Protein AF-A0A3C1IJM9-F1 (afdb_monomer)

Solvent-accessible surface area (backbone atoms only — not comparable to full-atom values): 16627 Å² total; per-residue (Å²): 135,86,73,89,70,79,80,62,66,15,37,76,74,33,57,56,44,22,81,78,70,66,47,76,46,74,46,73,79,50,70,45,65,40,88,86,80,68,43,83,38,76,42,76,38,43,25,81,71,39,63,51,61,49,79,46,80,50,74,49,46,75,39,65,74,49,90,51,4,52,54,39,39,53,55,54,48,50,55,38,20,41,54,52,18,29,42,33,35,55,55,56,57,38,44,25,58,69,39,80,41,96,89,60,65,60,37,79,19,53,66,54,55,51,46,51,52,21,53,55,31,67,71,43,57,12,78,94,52,98,46,68,37,42,39,37,42,31,39,36,74,39,35,59,48,36,72,58,62,55,46,42,51,55,55,32,52,54,48,36,54,49,50,23,53,47,28,49,52,47,31,51,39,55,37,44,33,37,47,32,32,68,70,46,86,71,56,77,74,43,27,72,32,54,88,71,23,62,55,24,36,50,32,52,51,53,25,49,74,69,69,46,56,66,69,58,55,49,49,50,50,57,39,44,75,73,69,47,76,68,67,91,51,89,60,50,54,87,50,87,86,26,70,40,50,69,73,46,61,60,81,32,47,48,81,47,74,46,79,49,73,68,53,54,52,23,32,77,68,64,27,76,36,60,15,39,35,60,86,77,67,45,74,71,48,77,44,49,29,37,60,56,51,50,49,47,53,50,47,74,71,107

pLDDT: mean 92.81, std 6.6, range [53.72, 98.69]

Foldseek 3Di:
DPCPDDDDDLQVQAACCCVPPVDKAAFLFDWDQDPPPRDTDGDRIDRVDHDRDAEEEAEEAQDDDDCRHLVNVLSVLLSQQLSNHEYEYEPLLHFAFQPADPVGDTDPGPVVSQQVSQVSQQVRHHPPDPHGHEYAYEYEPQAPCLLCLLCVVVVLLVQLVCQQVLQVLLQVLLLQLLVLLVPDPDDNVLSLPCVRRVSNVVSVVVCVVSVRDVVSVVVSSVCSVVVDSGDDGDHWDDPCPIVSVVVTGDSRYHYYYDYDPVLVVQLVVQHKHFRAGSPPRDGPDIDGSVVSVVSNVVSVVD

Structure (mmCIF, N/CA/C/O backbone):
data_AF-A0A3C1IJM9-F1
#
_entry.id   AF-A0A3C1IJM9-F1
#
loop_
_atom_site.group_PDB
_atom_site.id
_atom_site.type_symbol
_atom_site.label_atom_id
_atom_site.label_alt_id
_atom_site.label_comp_id
_atom_site.label_asym_id
_atom_site.label_entity_id
_atom_site.label_seq_id
_atom_site.pdbx_PDB_ins_code
_atom_site.Cartn_x
_atom_site.Cartn_y
_atom_site.Cartn_z
_atom_site.occupancy
_atom_site.B_iso_or_equiv
_atom_site.auth_seq_id
_atom_site.auth_comp_id
_atom_site.auth_asym_id
_atom_site.auth_atom_id
_atom_site.pdbx_PDB_model_num
ATOM 1 N N . ALA A 1 1 ? 15.633 -26.249 29.967 1.00 69.19 1 ALA A N 1
ATOM 2 C CA . ALA A 1 1 ? 14.276 -25.662 29.953 1.00 69.19 1 ALA A CA 1
ATOM 3 C C . ALA A 1 1 ? 13.429 -26.423 28.936 1.00 69.19 1 ALA A C 1
ATOM 5 O O . ALA A 1 1 ? 13.891 -26.597 27.822 1.00 69.19 1 ALA A O 1
ATOM 6 N N . THR A 1 2 ? 12.250 -26.933 29.302 1.00 87.06 2 THR A N 1
ATOM 7 C CA . THR A 1 2 ? 11.439 -27.845 28.460 1.00 87.06 2 THR A CA 1
ATOM 8 C C . THR A 1 2 ? 10.438 -27.138 27.531 1.00 87.06 2 THR A C 1
ATOM 10 O O . THR A 1 2 ? 9.652 -27.822 26.889 1.00 87.06 2 THR A O 1
ATOM 13 N N . GLN A 1 3 ? 10.429 -25.794 27.489 1.00 84.94 3 GLN A N 1
ATOM 14 C CA . GLN A 1 3 ? 9.555 -24.951 26.642 1.00 84.94 3 GLN A CA 1
ATOM 15 C C . GLN A 1 3 ? 8.075 -25.392 26.583 1.00 84.94 3 GLN A C 1
ATOM 17 O O . GLN A 1 3 ? 7.427 -25.311 25.548 1.00 84.94 3 GLN A O 1
ATOM 22 N N . ARG A 1 4 ? 7.508 -25.835 27.714 1.00 93.25 4 ARG A N 1
ATOM 23 C CA . ARG A 1 4 ? 6.113 -26.320 27.792 1.00 93.25 4 ARG A CA 1
ATOM 24 C C . ARG A 1 4 ? 5.057 -25.238 27.530 1.00 93.25 4 ARG A C 1
ATOM 26 O O . ARG A 1 4 ? 3.922 -25.566 27.209 1.00 93.25 4 ARG A O 1
ATOM 33 N N . ALA A 1 5 ? 5.428 -23.972 27.688 1.00 93.12 5 ALA A N 1
ATOM 34 C CA . ALA A 1 5 ? 4.648 -22.807 27.297 1.00 93.12 5 ALA A CA 1
ATOM 35 C C . ALA A 1 5 ? 5.613 -21.668 26.947 1.00 93.12 5 ALA A C 1
ATOM 37 O O . ALA A 1 5 ? 6.685 -21.555 27.548 1.00 93.12 5 ALA A O 1
ATOM 38 N N . ALA A 1 6 ? 5.222 -20.824 25.996 1.00 90.88 6 ALA A N 1
ATOM 39 C CA . ALA A 1 6 ? 5.955 -19.622 25.628 1.00 90.88 6 ALA A CA 1
ATOM 40 C C . ALA A 1 6 ? 4.966 -18.458 25.461 1.00 90.88 6 ALA A C 1
ATOM 42 O O . ALA A 1 6 ? 3.974 -18.611 24.744 1.00 90.88 6 ALA A O 1
ATOM 43 N N . PRO A 1 7 ? 5.195 -17.303 26.110 1.00 92.19 7 PRO A N 1
ATOM 44 C CA . PRO A 1 7 ? 4.388 -16.121 25.867 1.00 92.19 7 PRO A CA 1
ATOM 45 C C . PRO A 1 7 ? 4.671 -15.532 24.477 1.00 92.19 7 PRO A C 1
ATOM 47 O O . PRO A 1 7 ? 5.651 -15.884 23.816 1.00 92.19 7 PRO A O 1
ATOM 50 N N . ASN A 1 8 ? 3.813 -14.606 24.043 1.00 92.06 8 ASN A N 1
ATOM 51 C CA . ASN A 1 8 ? 4.025 -13.864 22.801 1.00 92.06 8 ASN A CA 1
ATOM 52 C C . ASN A 1 8 ? 5.311 -13.015 22.851 1.00 92.06 8 ASN A C 1
ATOM 54 O O . ASN A 1 8 ? 5.831 -12.689 23.916 1.00 92.06 8 ASN A O 1
ATOM 58 N N . SER A 1 9 ? 5.835 -12.659 21.679 1.00 89.31 9 SER A N 1
ATOM 59 C CA . SER A 1 9 ? 7.170 -12.068 21.541 1.00 89.31 9 SER A CA 1
ATOM 60 C C . SER A 1 9 ? 7.408 -10.775 22.345 1.00 89.31 9 SER A C 1
ATOM 62 O O . SER A 1 9 ? 8.470 -10.681 22.951 1.00 89.31 9 SER A O 1
ATOM 64 N N . PRO A 1 10 ? 6.467 -9.810 22.448 1.00 89.12 10 PRO A N 1
ATOM 65 C CA . PRO A 1 10 ? 6.669 -8.613 23.274 1.00 89.12 10 PRO A CA 1
ATOM 66 C C . PRO A 1 10 ? 6.987 -8.893 24.746 1.00 89.12 10 PRO A C 1
ATOM 68 O O . PRO A 1 10 ? 7.767 -8.154 25.342 1.00 89.12 10 PRO A O 1
ATOM 71 N N . GLN A 1 11 ? 6.460 -9.980 25.322 1.00 91.31 11 GLN A N 1
ATOM 72 C CA . GLN A 1 11 ? 6.841 -10.402 26.676 1.00 91.31 11 GLN A CA 1
ATOM 73 C C . GLN A 1 11 ? 8.331 -10.743 26.761 1.00 91.31 11 GLN A C 1
ATOM 75 O O . GLN A 1 11 ? 8.998 -10.345 27.708 1.00 91.31 11 GLN A O 1
ATOM 80 N N . TRP A 1 12 ? 8.864 -11.446 25.760 1.00 88.69 12 TRP A N 1
ATOM 81 C CA . TRP A 1 12 ? 10.283 -11.802 25.704 1.00 88.69 12 TRP A CA 1
ATOM 82 C C . TRP A 1 12 ? 11.193 -10.594 25.486 1.00 88.69 12 TRP A C 1
ATOM 84 O O . TRP A 1 12 ? 12.330 -10.601 25.945 1.00 88.69 12 TRP A O 1
ATOM 94 N N . PHE A 1 13 ? 10.712 -9.581 24.765 1.00 86.44 13 PHE A N 1
ATOM 95 C CA . PHE A 1 13 ? 11.520 -8.423 24.391 1.00 86.44 13 PHE A CA 1
ATOM 96 C C . PHE A 1 13 ? 11.590 -7.369 25.489 1.00 86.44 13 PHE A C 1
ATOM 98 O O . PHE A 1 13 ? 12.645 -6.779 25.689 1.00 86.44 13 PHE A O 1
ATOM 105 N N . ASN A 1 14 ? 10.473 -7.120 26.178 1.00 87.81 14 ASN A N 1
ATOM 106 C CA . ASN A 1 14 ? 10.316 -5.901 26.970 1.00 87.81 14 ASN A CA 1
ATOM 107 C C . ASN A 1 14 ? 10.209 -6.171 28.479 1.00 87.81 14 ASN A C 1
ATOM 109 O O . ASN A 1 14 ? 10.568 -5.308 29.283 1.00 87.81 14 ASN A O 1
ATOM 113 N N . THR A 1 15 ? 9.706 -7.340 28.889 1.00 90.69 15 THR A N 1
ATOM 114 C CA . THR A 1 15 ? 9.422 -7.620 30.302 1.00 90.69 15 THR A CA 1
ATOM 115 C C . THR A 1 15 ? 10.704 -7.890 31.087 1.00 90.69 15 THR A C 1
ATOM 117 O O . THR A 1 15 ? 11.524 -8.721 30.709 1.00 90.69 15 THR A O 1
ATOM 120 N N . GLY A 1 16 ? 10.864 -7.211 32.226 1.00 90.19 16 GLY A N 1
ATOM 121 C CA . GLY A 1 16 ? 11.957 -7.462 33.170 1.00 90.19 16 GLY A CA 1
ATOM 122 C C . GLY 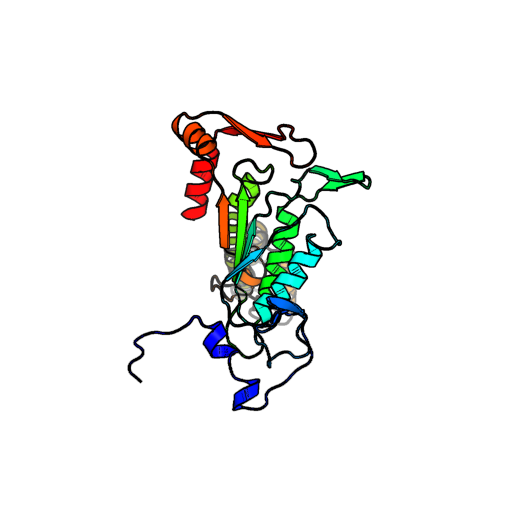A 1 16 ? 13.285 -6.777 32.837 1.00 90.19 16 GLY A C 1
ATOM 123 O O . GLY A 1 16 ? 14.200 -6.866 33.649 1.00 90.19 16 GLY A O 1
ATOM 124 N N . LEU A 1 17 ? 13.391 -6.046 31.717 1.00 89.44 17 LEU A N 1
ATOM 125 C CA . LEU A 1 17 ? 14.621 -5.336 31.336 1.00 89.44 17 LEU A CA 1
ATOM 126 C C . LEU A 1 17 ? 15.082 -4.325 32.397 1.00 89.44 17 LEU A C 1
ATOM 128 O O . LEU A 1 17 ? 16.253 -4.314 32.773 1.00 89.44 17 LEU A O 1
ATOM 132 N N . HIS A 1 18 ? 14.157 -3.513 32.914 1.00 91.50 18 HIS A N 1
ATOM 133 C CA . HIS A 1 18 ? 14.451 -2.547 33.974 1.00 91.50 18 HIS A CA 1
ATOM 134 C C . HIS A 1 18 ? 14.871 -3.239 35.277 1.00 91.50 18 HIS A C 1
ATOM 136 O O . HIS A 1 18 ? 15.885 -2.892 35.870 1.00 91.50 18 HIS A O 1
ATOM 142 N N . TRP A 1 19 ? 14.129 -4.266 35.700 1.00 92.00 19 TRP A N 1
ATOM 143 C CA . TRP A 1 19 ? 14.395 -4.971 36.957 1.00 92.00 19 TRP A CA 1
ATOM 144 C C . TRP A 1 19 ? 15.703 -5.777 36.936 1.00 92.00 19 TRP A C 1
ATOM 146 O O . TRP A 1 19 ? 16.455 -5.740 37.905 1.00 92.00 19 TRP A O 1
ATOM 156 N N . ALA A 1 20 ? 15.984 -6.497 35.846 1.00 92.88 20 ALA A N 1
ATOM 157 C CA . ALA A 1 20 ? 17.141 -7.387 35.754 1.00 92.88 20 ALA A CA 1
ATOM 158 C C . ALA A 1 20 ? 18.435 -6.660 35.358 1.00 92.88 20 ALA A C 1
ATOM 160 O O . ALA A 1 20 ? 19.512 -7.053 35.801 1.00 92.88 20 ALA A O 1
ATOM 161 N N . TYR A 1 21 ? 18.337 -5.628 34.513 1.00 91.88 21 TYR A N 1
ATOM 162 C CA . TYR A 1 21 ? 19.501 -4.987 33.890 1.00 91.88 21 TYR A CA 1
ATOM 163 C C . TYR A 1 21 ? 19.597 -3.480 34.152 1.00 91.88 21 TYR A C 1
ATOM 165 O O . TYR A 1 21 ? 20.539 -2.851 33.678 1.00 91.88 21 TYR A O 1
ATOM 173 N N . GLY A 1 22 ? 18.640 -2.879 34.868 1.00 91.19 22 GLY A N 1
ATOM 174 C CA . GLY A 1 22 ? 18.616 -1.432 35.109 1.00 91.19 22 GLY A CA 1
ATOM 175 C C . GLY A 1 22 ? 18.389 -0.599 33.844 1.00 91.19 22 GLY A C 1
ATOM 176 O O . GLY A 1 22 ? 18.713 0.585 33.828 1.00 91.19 22 GLY A O 1
ATOM 177 N N . ILE A 1 23 ? 17.877 -1.206 32.765 1.00 89.00 23 ILE A N 1
ATOM 178 C CA . ILE A 1 23 ? 17.590 -0.495 31.514 1.00 89.00 23 ILE A CA 1
ATOM 179 C C . ILE A 1 23 ? 16.417 0.454 31.750 1.00 89.00 23 ILE A C 1
ATOM 181 O O . ILE A 1 23 ? 15.323 0.013 32.099 1.00 89.00 23 ILE A O 1
ATOM 185 N N . ASP A 1 24 ? 16.637 1.741 31.497 1.00 87.75 24 ASP A N 1
ATOM 186 C CA . ASP A 1 24 ? 15.633 2.789 31.660 1.00 87.75 24 ASP A CA 1
ATOM 187 C C . ASP A 1 24 ? 15.561 3.711 30.428 1.00 87.75 24 ASP A C 1
ATOM 189 O O . ASP A 1 24 ? 16.383 3.649 29.510 1.00 87.75 24 ASP A O 1
ATOM 193 N N . GLY A 1 25 ? 14.526 4.542 30.367 1.00 86.62 25 GLY A N 1
ATOM 194 C CA . GLY A 1 25 ? 14.329 5.526 29.317 1.00 86.62 25 GLY A CA 1
ATOM 195 C C . GLY A 1 25 ? 13.132 6.437 29.587 1.00 86.62 25 GLY A C 1
ATOM 196 O O . GLY A 1 25 ? 12.230 6.081 30.349 1.00 86.62 25 GLY A O 1
ATOM 197 N N . PRO A 1 26 ? 13.075 7.609 28.932 1.00 88.50 26 PRO A N 1
ATOM 198 C CA . PRO A 1 26 ? 12.005 8.577 29.150 1.00 88.50 26 PRO A CA 1
ATOM 199 C C . PRO A 1 26 ? 10.645 8.013 28.726 1.00 88.50 26 PRO A C 1
ATOM 201 O O . PRO A 1 26 ? 10.560 7.306 27.717 1.00 88.50 26 PRO A O 1
ATOM 204 N N . SER A 1 27 ? 9.573 8.387 29.438 1.00 86.75 27 SER A N 1
ATOM 205 C CA . SER A 1 27 ? 8.195 8.026 29.074 1.00 86.75 27 SER A CA 1
ATOM 206 C C . SER A 1 27 ? 7.902 8.282 27.594 1.00 86.75 27 SER A C 1
ATOM 208 O O . SER A 1 27 ? 8.134 9.369 27.068 1.00 86.75 27 SER A O 1
ATOM 210 N N . GLN A 1 28 ? 7.346 7.271 26.928 1.00 83.25 28 GLN A N 1
ATOM 211 C CA . GLN A 1 28 ? 6.963 7.321 25.512 1.00 83.25 28 GLN A CA 1
ATOM 212 C C . GLN A 1 28 ? 5.440 7.378 25.320 1.00 83.25 28 GLN A C 1
ATOM 214 O O . GLN A 1 28 ? 4.936 7.149 24.222 1.00 83.25 28 GLN A O 1
ATOM 219 N N . GLY A 1 29 ? 4.698 7.694 26.388 1.00 82.88 29 GLY A N 1
ATOM 220 C CA . GLY A 1 29 ? 3.241 7.830 26.340 1.00 82.88 29 GLY A CA 1
ATOM 221 C C . GLY A 1 29 ? 2.464 6.524 26.510 1.00 82.88 29 GLY A C 1
ATOM 222 O O . GLY A 1 29 ? 1.332 6.445 26.040 1.00 82.88 29 GLY A O 1
ATOM 223 N N . HIS A 1 30 ? 3.049 5.523 27.175 1.00 84.44 30 HIS A N 1
ATOM 224 C CA . HIS A 1 30 ? 2.339 4.302 27.568 1.00 84.44 30 HIS A CA 1
ATOM 225 C C . HIS A 1 30 ? 1.550 4.492 28.851 1.00 84.44 30 HIS A C 1
ATOM 227 O O . HIS A 1 30 ? 1.862 5.355 29.675 1.00 84.44 30 HIS A O 1
ATOM 233 N N . PHE A 1 31 ? 0.566 3.623 29.027 1.00 87.12 31 PHE A N 1
ATOM 234 C CA . PHE A 1 31 ? -0.248 3.547 30.224 1.00 87.12 31 PHE A CA 1
ATOM 235 C C . PHE A 1 31 ? -0.183 2.139 30.800 1.00 87.12 31 PHE A C 1
ATOM 237 O O . PHE A 1 31 ? -0.050 1.160 30.065 1.00 87.12 31 PHE A O 1
ATOM 244 N N . TYR A 1 32 ? -0.309 2.053 32.115 1.00 89.25 32 TYR A N 1
ATOM 245 C CA . TYR A 1 32 ? -0.470 0.807 32.846 1.00 89.25 32 TYR A CA 1
ATOM 246 C C . TYR A 1 32 ? -1.621 0.961 33.837 1.00 89.25 32 TYR A C 1
ATOM 248 O O . TYR A 1 32 ? -2.024 2.075 34.176 1.00 89.25 32 TYR A O 1
ATOM 256 N N . VAL A 1 33 ? -2.178 -0.157 34.287 1.00 90.44 33 VAL A N 1
ATOM 257 C CA . VAL A 1 33 ? -3.158 -0.146 35.372 1.00 90.44 33 VAL A CA 1
ATOM 258 C C . VAL A 1 33 ? -2.396 -0.316 36.677 1.00 90.44 33 VAL A C 1
ATOM 260 O O . VAL A 1 33 ? -1.716 -1.323 36.868 1.00 90.44 33 VAL A O 1
ATOM 263 N N . ASP A 1 34 ? -2.483 0.675 37.561 1.00 89.75 34 ASP A N 1
ATOM 264 C CA . ASP A 1 34 ? -1.873 0.580 38.884 1.00 89.75 34 ASP A CA 1
ATOM 265 C C . ASP A 1 34 ? -2.558 -0.536 39.683 1.00 89.75 34 ASP A C 1
ATOM 267 O O . ASP A 1 34 ? -3.771 -0.519 39.884 1.00 89.75 34 ASP A O 1
ATOM 271 N N . TYR A 1 35 ? -1.787 -1.524 40.137 1.00 90.38 35 TYR A N 1
ATOM 272 C CA . TYR A 1 35 ? -2.343 -2.746 40.726 1.00 90.38 35 TYR A CA 1
ATOM 273 C C . TYR A 1 35 ? -3.011 -2.523 42.091 1.00 90.38 35 TYR A C 1
ATOM 275 O O . TYR A 1 35 ? -3.779 -3.376 42.533 1.00 90.38 35 TYR A O 1
ATOM 283 N N . LYS A 1 36 ? -2.722 -1.405 42.772 1.00 93.88 36 LYS A N 1
ATOM 284 C CA . LYS A 1 36 ? -3.328 -1.073 44.070 1.00 93.88 36 LYS A CA 1
ATOM 285 C C . LYS A 1 36 ? -4.638 -0.314 43.902 1.00 93.88 36 LYS A C 1
ATOM 287 O O . LYS A 1 36 ? -5.625 -0.636 44.551 1.00 93.88 36 LYS A O 1
ATOM 292 N N . SER A 1 37 ? -4.636 0.714 43.060 1.00 95.50 37 SER A N 1
ATOM 293 C CA . SER A 1 37 ? -5.773 1.614 42.856 1.00 95.50 37 SER A CA 1
ATOM 294 C C . SER A 1 37 ? -6.702 1.184 41.722 1.00 95.50 37 SER A C 1
ATOM 296 O O . SER A 1 37 ? -7.822 1.684 41.642 1.00 95.50 37 SER A O 1
ATOM 298 N N . GLY A 1 38 ? -6.246 0.306 40.824 1.00 94.38 38 GLY A N 1
ATOM 299 C CA . GLY A 1 38 ? -6.967 -0.096 39.616 1.00 94.38 38 GLY A CA 1
ATOM 300 C C . GLY A 1 38 ? -7.087 1.013 38.565 1.00 94.38 38 GLY A C 1
ATOM 301 O O . GLY A 1 38 ? -7.831 0.857 37.598 1.00 94.38 38 GLY A O 1
ATOM 302 N N . LYS A 1 39 ? -6.397 2.148 38.738 1.00 95.06 39 LYS A N 1
ATOM 303 C CA . LYS A 1 39 ? -6.506 3.301 37.836 1.00 95.06 39 LYS A CA 1
ATOM 304 C C . LYS A 1 39 ? -5.530 3.196 36.671 1.00 95.06 39 LYS A C 1
ATOM 306 O O . LYS A 1 39 ? -4.365 2.834 36.849 1.00 95.06 39 LYS A O 1
ATOM 311 N N . LEU A 1 40 ? -6.005 3.581 35.487 1.00 92.56 40 LEU A N 1
ATOM 312 C CA . LEU A 1 40 ? -5.157 3.778 34.318 1.00 92.56 40 LEU A CA 1
ATOM 313 C C . LEU A 1 40 ? -4.223 4.965 34.579 1.00 92.56 40 LEU A C 1
ATOM 315 O O . LEU A 1 40 ? -4.672 6.100 34.727 1.00 92.56 40 LEU A O 1
ATOM 319 N N . THR A 1 41 ? -2.927 4.691 34.634 1.00 92.19 41 THR A N 1
ATOM 320 C CA . THR A 1 41 ? -1.887 5.654 34.987 1.00 92.19 41 THR A CA 1
ATOM 321 C C . THR A 1 41 ? -0.885 5.750 33.848 1.00 92.19 41 THR A C 1
ATOM 323 O O . THR A 1 41 ? -0.486 4.746 33.257 1.00 92.19 41 THR A O 1
ATOM 326 N N . LYS A 1 42 ? -0.478 6.976 33.513 1.00 90.00 42 LYS A N 1
ATOM 327 C CA . LYS A 1 42 ? 0.562 7.210 32.510 1.00 90.00 42 LYS A CA 1
ATOM 328 C C . LYS A 1 42 ? 1.917 6.805 33.086 1.00 90.00 42 LYS A C 1
ATOM 330 O O . LYS A 1 42 ? 2.273 7.237 34.178 1.00 90.00 42 LYS A O 1
ATOM 335 N N . SER A 1 43 ? 2.676 6.007 32.343 1.00 89.44 43 SER A N 1
ATOM 336 C CA . SER A 1 43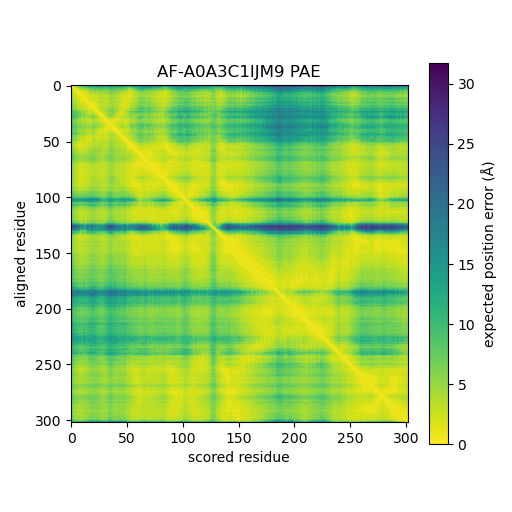 ? 4.015 5.596 32.762 1.00 89.44 43 SER A CA 1
ATOM 337 C C . SER A 1 43 ? 4.972 6.785 32.798 1.00 89.44 43 SER A C 1
ATOM 339 O O . SER A 1 43 ? 4.976 7.610 31.880 1.00 89.44 43 SER A O 1
ATOM 341 N N . THR A 1 44 ? 5.801 6.864 33.836 1.00 90.25 44 THR A N 1
ATOM 342 C CA . THR A 1 44 ? 6.883 7.852 33.991 1.00 90.25 44 THR A CA 1
ATOM 343 C C . THR A 1 44 ? 8.161 7.424 33.267 1.00 90.25 44 THR A C 1
ATOM 345 O O . THR A 1 44 ? 8.901 8.286 32.793 1.00 90.25 44 THR A O 1
ATOM 348 N N . GLY A 1 45 ? 8.371 6.114 33.100 1.00 8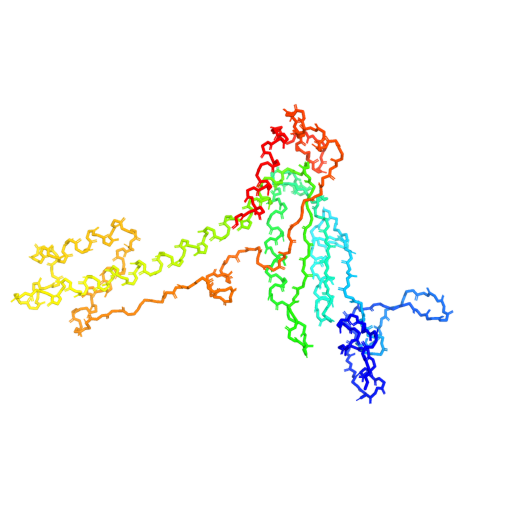9.25 45 GLY A N 1
ATOM 349 C CA . GLY A 1 45 ? 9.505 5.518 32.389 1.00 89.25 45 GLY A CA 1
ATOM 350 C C . GLY A 1 45 ? 9.087 4.610 31.228 1.00 89.25 45 GLY A C 1
ATOM 351 O O . GLY A 1 45 ? 7.908 4.295 31.039 1.00 89.25 45 GLY A O 1
ATOM 352 N N . ALA A 1 46 ? 10.057 4.194 30.419 1.00 86.50 46 ALA A N 1
ATOM 353 C CA . ALA A 1 46 ? 9.833 3.338 29.252 1.00 86.50 46 ALA A CA 1
ATOM 354 C C . ALA A 1 46 ? 9.805 1.832 29.573 1.00 86.50 46 ALA A C 1
ATOM 356 O O . ALA A 1 46 ? 9.167 1.081 28.835 1.00 86.50 46 ALA A O 1
ATOM 357 N N . TYR A 1 47 ? 10.493 1.398 30.636 1.00 87.75 47 TYR A N 1
ATOM 358 C CA . TYR A 1 47 ? 10.770 -0.025 30.890 1.00 87.75 47 TYR A CA 1
ATOM 359 C C . TYR A 1 47 ? 10.360 -0.524 32.279 1.00 87.75 47 TYR A C 1
ATOM 361 O O . TYR A 1 47 ? 10.278 -1.734 32.472 1.00 87.75 47 TYR A O 1
ATOM 369 N N . GLU A 1 48 ? 10.081 0.371 33.232 1.00 89.56 48 GLU A N 1
ATOM 370 C CA . GLU A 1 48 ? 9.586 -0.009 34.564 1.00 89.56 48 GLU A CA 1
ATOM 371 C C . GLU A 1 48 ? 8.204 -0.679 34.476 1.00 89.56 48 GLU A C 1
ATOM 373 O O . GLU A 1 48 ? 7.975 -1.743 35.052 1.00 89.56 48 GLU A O 1
ATOM 378 N N . HIS A 1 49 ? 7.319 -0.106 33.656 1.00 89.44 49 HIS A N 1
ATOM 379 C CA . HIS A 1 49 ? 6.041 -0.690 33.252 1.00 89.44 49 HIS A CA 1
ATOM 380 C C . HIS A 1 49 ? 6.046 -0.916 31.732 1.00 89.44 49 HIS A C 1
ATOM 382 O O . HIS A 1 49 ? 5.543 -0.077 30.977 1.00 89.44 49 HIS A O 1
ATOM 388 N N . PRO A 1 50 ? 6.677 -2.008 31.261 1.00 87.81 50 PRO A N 1
ATOM 389 C CA . PRO A 1 50 ? 6.919 -2.227 29.842 1.00 87.81 50 PRO A CA 1
ATOM 390 C C . PRO A 1 50 ? 5.627 -2.575 29.104 1.00 87.81 50 PRO A C 1
ATOM 392 O O . PRO A 1 50 ? 4.679 -3.084 29.696 1.00 87.81 50 PRO A O 1
ATOM 395 N N . GLN A 1 51 ? 5.619 -2.358 27.788 1.00 88.19 51 GLN A N 1
ATOM 396 C CA . GLN A 1 51 ? 4.552 -2.793 26.890 1.00 88.19 51 GLN A CA 1
ATOM 397 C C . GLN A 1 51 ? 4.763 -4.283 26.543 1.00 88.19 51 GLN A C 1
ATOM 399 O O . GLN A 1 51 ? 5.733 -4.592 25.852 1.00 88.19 51 GLN A O 1
ATOM 404 N N . PRO A 1 52 ? 3.907 -5.223 26.989 1.00 89.25 52 PRO A N 1
ATOM 405 C CA . PRO A 1 52 ? 4.223 -6.643 26.881 1.00 89.25 52 PRO A CA 1
ATOM 406 C C . PRO A 1 52 ? 3.115 -7.435 26.149 1.00 89.25 52 PRO A C 1
ATOM 408 O O . PRO A 1 52 ? 3.011 -8.654 26.272 1.00 89.25 52 PRO A O 1
ATOM 411 N N . HIS A 1 53 ? 2.238 -6.756 25.406 1.00 90.69 53 HIS A N 1
ATOM 412 C CA . HIS A 1 53 ? 1.103 -7.358 24.697 1.00 90.69 53 HIS A CA 1
ATOM 413 C C . HIS A 1 53 ? 1.323 -7.298 23.188 1.00 90.69 53 HIS A C 1
ATOM 415 O O . HIS A 1 53 ? 1.879 -6.334 22.689 1.00 90.69 53 HIS A O 1
ATOM 421 N N . ALA A 1 54 ? 0.879 -8.304 22.438 1.00 91.25 54 ALA A N 1
ATOM 422 C CA . ALA A 1 54 ? 1.130 -8.351 20.996 1.00 91.25 54 ALA A CA 1
ATOM 423 C C . ALA A 1 54 ? 0.031 -7.734 20.128 1.00 91.25 54 ALA A C 1
ATOM 425 O O . ALA A 1 54 ? 0.336 -7.342 19.007 1.00 91.25 54 ALA A O 1
ATOM 426 N N . CYS A 1 55 ? -1.214 -7.671 20.598 1.00 94.38 55 CYS A N 1
ATOM 427 C CA . CYS A 1 55 ? -2.365 -7.383 19.744 1.00 94.38 55 CYS A CA 1
ATOM 428 C C . CYS A 1 55 ? -3.201 -6.243 20.319 1.00 94.38 55 CYS A C 1
ATOM 430 O O . CYS A 1 55 ? -3.623 -6.318 21.473 1.00 94.38 55 CYS A O 1
ATOM 432 N N . PHE A 1 56 ? -3.475 -5.234 19.495 1.00 94.94 56 PHE A N 1
ATOM 433 C CA . PHE A 1 56 ? -4.323 -4.097 19.840 1.00 94.94 56 PHE A CA 1
ATOM 434 C C . PHE A 1 56 ? -5.368 -3.860 18.758 1.00 94.94 56 PHE A C 1
ATOM 436 O O . PHE A 1 56 ? -5.089 -3.995 17.569 1.00 94.94 56 PHE A O 1
ATOM 443 N N . ILE A 1 57 ? -6.565 -3.478 19.192 1.00 96.00 57 ILE A N 1
ATOM 444 C CA . ILE A 1 57 ? -7.629 -2.989 18.320 1.00 96.00 57 ILE A CA 1
ATOM 445 C C . ILE A 1 57 ? -7.793 -1.507 18.623 1.00 96.00 57 ILE A C 1
ATOM 447 O O . ILE A 1 57 ? -7.894 -1.125 19.791 1.00 96.00 57 ILE A O 1
ATOM 451 N N . GLN A 1 58 ? -7.793 -0.678 17.587 1.00 95.69 58 GLN A N 1
ATOM 452 C CA . GLN A 1 58 ? -7.943 0.762 17.724 1.00 95.69 58 GLN A CA 1
ATOM 453 C C . GLN A 1 58 ? -9.154 1.259 16.944 1.00 95.69 58 GLN A C 1
ATOM 455 O O . GLN A 1 58 ? -9.584 0.667 15.955 1.00 95.69 58 GLN A O 1
ATOM 460 N N . SER A 1 59 ? -9.725 2.354 17.433 1.00 95.12 59 SER A N 1
ATOM 461 C CA . SER A 1 59 ? -10.766 3.111 16.753 1.00 95.12 59 SER A CA 1
ATOM 462 C C . SER A 1 59 ? -10.176 4.348 16.086 1.00 95.12 59 SER A C 1
ATOM 464 O O . SER A 1 59 ? -9.154 4.896 16.528 1.00 95.12 59 SER A O 1
ATOM 466 N N . VAL A 1 60 ? -10.859 4.791 15.035 1.00 97.19 60 VAL A N 1
ATOM 467 C CA . VAL A 1 60 ? -10.591 6.042 14.335 1.00 97.19 60 VAL A CA 1
ATOM 468 C C . VAL A 1 60 ? -11.907 6.758 14.065 1.00 97.19 60 VAL A C 1
ATOM 470 O O . VAL A 1 60 ? -12.881 6.151 13.610 1.00 97.19 60 VAL A O 1
ATOM 473 N N . SER A 1 61 ? -11.932 8.043 14.384 1.00 96.62 61 SER A N 1
ATOM 474 C CA . SER A 1 61 ? -13.019 8.954 14.044 1.00 96.62 61 SER A CA 1
ATOM 475 C C . SER A 1 61 ? -12.718 9.645 12.717 1.00 96.62 61 SER A C 1
ATOM 477 O O . SER A 1 61 ? -11.554 9.836 12.363 1.00 96.62 61 SER A O 1
ATOM 479 N N . ASP A 1 62 ? -13.764 10.058 12.006 1.00 96.19 62 ASP A N 1
ATOM 480 C CA . ASP A 1 62 ? -13.670 10.842 10.769 1.00 96.19 62 ASP A CA 1
ATOM 481 C C . ASP A 1 62 ? -13.308 12.311 11.053 1.00 96.19 62 ASP A C 1
ATOM 483 O O . ASP A 1 62 ? -14.075 13.245 10.821 1.00 96.19 62 ASP A O 1
ATOM 487 N N . ASP A 1 63 ? -12.120 12.484 11.626 1.00 94.94 63 ASP A N 1
ATOM 488 C CA . ASP A 1 63 ? -11.493 13.742 12.007 1.00 94.94 63 ASP A CA 1
ATOM 489 C C . ASP A 1 63 ? -10.000 13.671 11.671 1.00 94.94 63 ASP A C 1
ATOM 491 O O . ASP A 1 63 ? -9.357 12.638 11.863 1.00 94.94 63 ASP A O 1
ATOM 495 N N . LEU A 1 64 ? -9.429 14.760 11.158 1.00 93.25 64 LEU A N 1
ATOM 496 C CA . LEU A 1 64 ? -8.043 14.752 10.709 1.00 93.25 64 LEU A CA 1
ATOM 497 C C . LEU A 1 64 ? -7.034 14.780 11.868 1.00 93.25 64 LEU A C 1
ATOM 499 O O . LEU A 1 64 ? -6.095 13.986 11.856 1.00 93.25 64 LEU A O 1
ATOM 503 N N . VAL A 1 65 ? -7.184 15.694 12.834 1.00 94.00 65 VAL A N 1
ATOM 504 C CA . VAL A 1 65 ? -6.092 16.097 13.752 1.00 94.00 65 VAL A CA 1
ATOM 505 C C . VAL A 1 65 ? -6.435 16.040 15.238 1.00 94.00 65 VAL A C 1
ATOM 507 O O . VAL A 1 65 ? -5.521 16.102 16.059 1.00 94.00 65 VAL A O 1
ATOM 510 N N . ASN A 1 66 ? -7.711 15.939 15.603 1.00 94.38 66 ASN A N 1
ATOM 511 C CA . ASN A 1 66 ? -8.129 15.879 16.998 1.00 94.38 66 ASN A CA 1
ATOM 512 C C . ASN A 1 66 ? -7.854 14.495 17.609 1.00 94.38 66 ASN A C 1
ATOM 514 O O . ASN A 1 66 ? -7.545 13.523 16.914 1.00 94.38 66 ASN A O 1
ATOM 518 N N . GLU A 1 67 ? -7.970 14.404 18.935 1.00 93.62 67 GLU A N 1
ATOM 519 C CA . GLU A 1 67 ? -7.826 13.142 19.664 1.00 93.62 67 GLU A CA 1
ATOM 520 C C . GLU A 1 67 ? -8.816 12.089 19.139 1.00 93.62 67 GLU A C 1
ATOM 522 O O . GLU A 1 67 ? -10.004 12.361 18.959 1.00 93.62 67 GLU A O 1
ATOM 527 N N . GLY A 1 68 ? 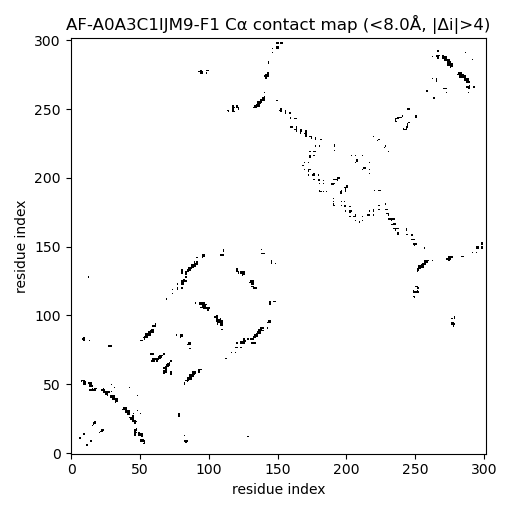-8.320 10.881 18.854 1.00 93.81 68 GLY A N 1
ATOM 528 C CA . GLY A 1 68 ? -9.109 9.824 18.217 1.00 93.81 68 GLY A CA 1
ATOM 529 C C . GLY A 1 68 ? -9.267 9.957 16.695 1.00 93.81 68 GLY A C 1
ATOM 530 O O . GLY A 1 68 ? -9.812 9.044 16.074 1.00 93.81 68 GLY A O 1
ATOM 531 N N . GLY A 1 69 ? -8.771 11.037 16.085 1.00 96.62 69 GLY A N 1
ATOM 532 C CA . GLY A 1 69 ? -8.734 11.236 14.637 1.00 96.62 69 GLY A CA 1
ATOM 533 C C . GLY A 1 69 ? -7.643 10.427 13.922 1.00 96.62 69 GLY A C 1
ATOM 534 O O . GLY A 1 69 ? -6.944 9.593 14.507 1.00 96.62 69 GLY A O 1
ATOM 535 N N . ILE A 1 70 ? -7.487 10.693 12.626 1.00 96.50 70 ILE A N 1
ATOM 536 C CA . ILE A 1 70 ? -6.613 9.955 11.705 1.00 96.50 70 ILE A CA 1
ATOM 537 C C . ILE A 1 70 ? -5.133 10.134 12.064 1.00 96.50 70 ILE A C 1
ATOM 539 O O . ILE A 1 70 ? -4.405 9.149 12.191 1.00 96.50 70 ILE A O 1
ATOM 543 N N . MET A 1 71 ? -4.678 11.375 12.258 1.00 95.75 71 MET A N 1
ATOM 544 C CA . MET A 1 71 ? -3.274 11.650 12.591 1.00 95.75 71 MET A CA 1
ATOM 545 C C . MET A 1 71 ? -2.914 11.120 13.984 1.00 95.75 71 MET A C 1
ATOM 547 O O . MET A 1 71 ? -1.833 10.561 14.182 1.00 95.75 71 MET A O 1
ATOM 551 N N . ASP A 1 72 ? -3.837 11.237 14.943 1.00 95.50 72 ASP A N 1
ATOM 552 C CA . ASP A 1 72 ? -3.658 10.685 16.285 1.00 95.50 72 ASP A CA 1
ATOM 553 C C . ASP A 1 72 ? -3.572 9.150 16.264 1.00 95.50 72 ASP A C 1
ATOM 555 O O . ASP A 1 72 ? -2.732 8.574 16.958 1.00 95.50 72 ASP A O 1
ATOM 559 N N . LEU A 1 73 ? -4.359 8.467 15.418 1.00 96.12 73 LEU A N 1
ATOM 560 C CA . LEU A 1 73 ? -4.216 7.021 15.220 1.00 96.12 73 LEU A CA 1
ATOM 561 C C . LEU A 1 73 ? -2.778 6.653 14.844 1.00 96.12 73 LEU A C 1
ATOM 563 O O . LEU A 1 73 ? -2.219 5.749 15.456 1.00 96.12 73 LEU A O 1
ATOM 567 N N . TRP A 1 74 ? -2.148 7.350 13.899 1.00 94.75 74 TRP A N 1
ATOM 568 C CA . TRP A 1 74 ? -0.779 7.020 13.486 1.00 94.75 74 TRP A CA 1
ATOM 569 C C . TRP A 1 74 ? 0.236 7.225 14.611 1.00 94.75 74 TRP A C 1
ATOM 571 O O . TRP A 1 74 ? 1.157 6.424 14.763 1.00 94.75 74 TRP A O 1
ATOM 581 N N . VAL A 1 75 ? 0.046 8.247 15.452 1.00 92.69 75 VAL A N 1
ATOM 582 C CA . VAL A 1 75 ? 0.865 8.445 16.658 1.00 92.69 75 VAL A CA 1
ATOM 583 C C . VAL A 1 75 ? 0.676 7.284 17.637 1.00 92.69 75 VAL A C 1
ATOM 585 O O . VAL A 1 75 ? 1.657 6.759 18.173 1.00 92.69 75 VAL A O 1
ATOM 588 N N . ARG A 1 76 ? -0.570 6.856 17.870 1.00 92.69 76 ARG A N 1
ATOM 589 C CA . ARG A 1 76 ? -0.879 5.719 18.748 1.00 92.69 76 ARG A CA 1
ATOM 590 C C . ARG A 1 76 ? -0.300 4.408 18.203 1.00 92.69 76 ARG A C 1
ATOM 592 O O . ARG A 1 76 ? 0.333 3.673 18.959 1.00 92.69 76 ARG A O 1
ATOM 599 N N . GLU A 1 77 ? -0.439 4.146 16.907 1.00 93.56 77 GLU A N 1
ATOM 600 C CA . GLU A 1 77 ? 0.134 2.973 16.240 1.00 93.56 77 GLU A CA 1
ATOM 601 C C . GLU A 1 77 ? 1.664 2.978 16.311 1.00 93.56 77 GLU A C 1
ATOM 603 O O . GLU A 1 77 ? 2.263 1.961 16.651 1.00 93.56 77 GLU A O 1
ATOM 608 N N . ALA A 1 78 ? 2.312 4.127 16.095 1.00 91.31 78 ALA A N 1
ATOM 609 C CA . ALA A 1 78 ? 3.765 4.241 16.182 1.00 91.31 78 ALA A CA 1
ATOM 610 C C . ALA A 1 78 ? 4.305 3.887 17.573 1.00 91.31 78 ALA A C 1
ATOM 612 O O . ALA A 1 78 ? 5.321 3.195 17.694 1.00 91.31 78 ALA A O 1
ATOM 613 N N . ARG A 1 79 ? 3.599 4.306 18.633 1.00 89.19 79 ARG A N 1
ATOM 614 C CA . ARG A 1 79 ? 3.934 3.920 20.012 1.00 89.19 79 ARG A CA 1
ATOM 615 C C . ARG A 1 79 ? 3.840 2.410 20.209 1.00 89.19 79 ARG A C 1
ATOM 617 O O . ARG A 1 79 ? 4.699 1.852 20.881 1.00 89.19 79 ARG A O 1
ATOM 624 N N . LEU A 1 80 ? 2.848 1.746 19.619 1.00 90.56 80 LEU A N 1
ATOM 625 C CA . LEU A 1 80 ? 2.676 0.294 19.712 1.00 90.56 80 LEU A CA 1
ATOM 626 C C . LEU A 1 80 ? 3.732 -0.467 18.892 1.00 90.56 80 LEU A C 1
ATOM 628 O O . LEU A 1 80 ? 4.378 -1.382 19.409 1.00 90.56 80 LEU A O 1
ATOM 632 N N . PHE A 1 81 ? 3.973 -0.055 17.645 1.00 90.38 81 PHE A N 1
ATOM 633 C CA . PHE A 1 81 ? 4.970 -0.665 16.761 1.00 90.38 81 PHE A CA 1
ATOM 634 C C . PHE A 1 81 ? 6.383 -0.592 17.333 1.00 90.38 81 PHE A C 1
ATOM 636 O O . PHE A 1 81 ? 7.127 -1.569 17.247 1.00 90.38 81 PHE A O 1
ATOM 643 N N . LYS A 1 82 ? 6.739 0.523 17.985 1.00 86.38 82 LYS A N 1
ATOM 644 C CA . LYS A 1 82 ? 8.046 0.704 18.632 1.00 86.38 82 LYS A CA 1
ATOM 645 C C . LYS A 1 82 ? 8.395 -0.430 19.604 1.00 86.38 82 LYS A C 1
ATOM 647 O O . LYS A 1 82 ? 9.561 -0.802 19.680 1.00 86.38 82 LYS A O 1
ATOM 652 N N . TYR A 1 83 ? 7.401 -1.000 20.289 1.00 85.62 83 TYR A N 1
ATOM 653 C CA . TYR A 1 83 ? 7.577 -2.084 21.267 1.00 85.62 83 TYR A CA 1
ATOM 654 C C . TYR A 1 83 ? 7.207 -3.467 20.714 1.00 85.62 83 TYR A C 1
ATOM 656 O O . TYR A 1 83 ? 7.121 -4.444 21.455 1.00 85.62 83 TYR A O 1
ATOM 664 N N . GLY A 1 84 ? 7.020 -3.569 19.395 1.00 88.44 84 GLY A N 1
ATOM 665 C CA . GLY A 1 84 ? 6.781 -4.833 18.707 1.00 88.44 84 GLY A CA 1
ATOM 666 C C . GLY A 1 84 ? 5.341 -5.336 18.794 1.00 88.44 84 GLY A C 1
ATOM 667 O O . GLY A 1 84 ? 5.116 -6.529 18.581 1.00 88.44 84 GLY A O 1
ATOM 668 N N . SER A 1 85 ? 4.376 -4.467 19.099 1.00 90.31 85 SER A N 1
ATOM 669 C CA . SER A 1 85 ? 2.946 -4.788 19.018 1.00 90.31 85 SER A CA 1
ATOM 670 C C . SER A 1 85 ? 2.415 -4.664 17.596 1.00 90.31 85 SER A C 1
ATOM 672 O O . SER A 1 85 ? 2.889 -3.835 16.827 1.00 90.31 85 SER A O 1
ATOM 674 N N . GLY A 1 86 ? 1.396 -5.451 17.262 1.00 92.88 86 GLY A N 1
ATOM 675 C CA . GLY A 1 86 ? 0.551 -5.247 16.092 1.00 92.88 86 GLY A CA 1
ATOM 676 C C . GLY A 1 86 ? -0.737 -4.505 16.444 1.00 92.88 86 GLY A C 1
ATOM 677 O O . GLY A 1 86 ? -1.218 -4.565 17.579 1.00 92.88 86 GLY A O 1
ATOM 678 N N . THR A 1 87 ? -1.302 -3.824 15.453 1.00 95.19 87 THR A N 1
ATOM 679 C CA . THR A 1 87 ? -2.521 -3.018 15.584 1.00 95.19 87 THR A CA 1
ATOM 680 C C . THR A 1 87 ? -3.502 -3.328 14.458 1.00 95.19 87 THR A C 1
ATOM 682 O O . THR A 1 87 ? -3.092 -3.581 13.323 1.00 95.19 87 THR A O 1
ATOM 685 N N . GLY A 1 88 ? -4.795 -3.316 14.766 1.00 97.12 88 GLY A N 1
ATOM 686 C CA . GLY A 1 88 ? -5.873 -3.447 13.797 1.00 97.12 88 GLY A CA 1
ATOM 687 C C . GLY A 1 88 ? -6.921 -2.362 13.978 1.00 97.12 88 GLY A C 1
ATOM 688 O O . GLY A 1 88 ? -7.357 -2.105 15.098 1.00 97.12 88 GLY A O 1
ATOM 689 N N . THR A 1 89 ? -7.346 -1.759 12.871 1.00 98.12 89 THR A N 1
ATOM 690 C CA . THR A 1 89 ? -8.348 -0.689 12.873 1.00 98.12 89 THR A CA 1
ATOM 691 C C . THR A 1 89 ? -9.352 -0.920 11.749 1.00 98.12 89 THR A C 1
ATOM 693 O O . THR A 1 89 ? -8.968 -1.232 10.620 1.00 98.12 89 THR A O 1
ATOM 696 N N . ASN A 1 90 ? -10.642 -0.758 12.054 1.00 98.12 90 ASN A N 1
ATOM 697 C CA . ASN A 1 90 ? -11.677 -0.632 11.031 1.00 98.12 90 ASN A CA 1
ATOM 698 C C . ASN A 1 90 ? -11.815 0.845 10.654 1.00 98.12 90 ASN A C 1
ATOM 700 O O . ASN A 1 90 ? -12.108 1.674 11.512 1.00 98.12 90 ASN A O 1
ATOM 704 N N . PHE A 1 91 ? -11.574 1.155 9.382 1.00 98.12 91 PHE A N 1
ATOM 705 C CA . PHE A 1 91 ? -11.557 2.518 8.858 1.00 98.12 91 PHE A CA 1
ATOM 706 C C . PHE A 1 91 ? -12.869 2.935 8.189 1.00 98.12 91 PHE A C 1
ATOM 708 O O . PHE A 1 91 ? -12.957 4.023 7.632 1.00 98.12 91 PHE A O 1
ATOM 715 N N . SER A 1 92 ? -13.903 2.102 8.260 1.00 97.81 92 SER A N 1
ATOM 716 C CA . SER A 1 92 ? -15.183 2.343 7.583 1.00 97.81 92 SER A CA 1
ATOM 717 C C . SER A 1 92 ? -15.960 3.538 8.121 1.00 97.81 92 SER A C 1
ATOM 719 O O . SER A 1 92 ? -16.973 3.901 7.534 1.00 97.81 92 SER A O 1
ATOM 721 N N . SER A 1 93 ? -15.528 4.116 9.245 1.00 96.19 93 SER A N 1
ATOM 722 C CA . SER A 1 93 ? -16.044 5.382 9.762 1.00 96.19 93 SER A CA 1
ATOM 723 C C . SER A 1 93 ? -15.584 6.584 8.940 1.00 96.19 93 SER A C 1
ATOM 725 O O . SER A 1 93 ? -16.264 7.606 8.970 1.00 96.19 93 SER A O 1
ATOM 727 N N . LEU A 1 94 ? -14.456 6.481 8.228 1.00 97.31 94 LEU A N 1
ATOM 728 C CA . LEU A 1 94 ? -13.941 7.568 7.403 1.00 97.31 94 LEU A CA 1
ATOM 729 C C . LEU A 1 94 ? -14.843 7.787 6.196 1.00 97.31 94 LEU A C 1
ATOM 731 O O . LEU A 1 94 ? -15.344 6.836 5.605 1.00 97.31 94 LEU A O 1
ATOM 735 N N . ARG A 1 95 ? -15.038 9.046 5.811 1.00 97.19 95 ARG A N 1
ATOM 736 C CA . ARG A 1 95 ? -15.841 9.359 4.626 1.00 97.19 95 ARG A CA 1
ATOM 737 C C . ARG A 1 95 ? -15.142 8.936 3.331 1.00 97.19 95 ARG A C 1
ATOM 739 O O . ARG A 1 95 ? -13.932 9.129 3.169 1.00 97.19 95 ARG A O 1
ATOM 746 N N . GLY A 1 96 ? -15.931 8.429 2.390 1.00 96.81 96 GLY A N 1
ATOM 747 C CA . GLY A 1 96 ? -15.484 8.016 1.067 1.00 96.81 96 GLY A CA 1
ATOM 748 C C . GLY A 1 96 ? -15.047 9.178 0.177 1.00 96.81 96 GLY A C 1
ATOM 749 O O . GLY A 1 96 ? -15.231 10.359 0.499 1.00 96.81 96 GLY A O 1
ATOM 750 N N . SER A 1 97 ? -14.450 8.840 -0.962 1.00 96.25 97 SER A N 1
ATOM 751 C CA . SER A 1 97 ? -14.001 9.824 -1.948 1.00 96.25 97 SER A CA 1
ATOM 752 C C . SER A 1 97 ? -15.176 10.637 -2.502 1.00 96.25 97 SER A C 1
ATOM 754 O O . SER A 1 97 ? -16.254 10.106 -2.769 1.00 96.25 97 SER A O 1
ATOM 756 N N . GLY A 1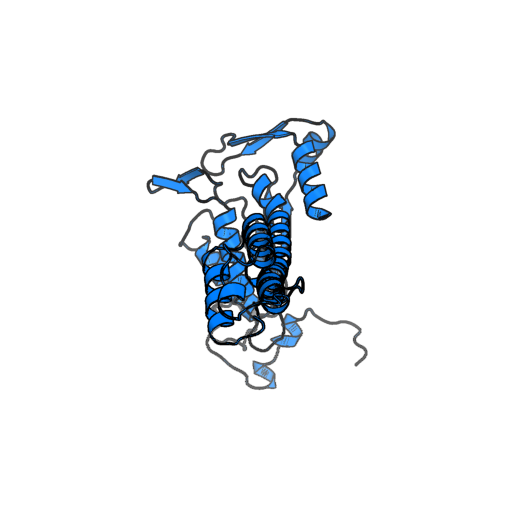 98 ? -14.996 11.952 -2.647 1.00 93.88 98 GLY A N 1
ATOM 757 C CA . GLY A 1 98 ? -16.041 12.854 -3.150 1.00 93.88 98 GLY A CA 1
ATOM 758 C C . GLY A 1 98 ? -17.104 13.274 -2.122 1.00 93.88 98 GLY A C 1
ATOM 759 O O . GLY A 1 98 ? -17.908 14.165 -2.408 1.00 93.88 98 GLY A O 1
ATOM 760 N N . GLU A 1 99 ? -17.114 12.699 -0.913 1.00 96.00 99 GLU A N 1
ATOM 761 C CA . GLU A 1 99 ? -17.986 13.169 0.170 1.00 96.00 99 GLU A CA 1
ATOM 762 C C . GLU A 1 99 ? -17.575 14.571 0.657 1.00 96.00 99 GLU A C 1
ATOM 764 O O . GLU A 1 99 ? -16.404 14.949 0.608 1.00 96.00 99 GLU A O 1
ATOM 769 N N . ALA A 1 100 ? -18.541 15.372 1.119 1.00 94.38 100 ALA A N 1
ATOM 770 C CA . ALA A 1 100 ? -18.308 16.777 1.461 1.00 94.38 100 ALA A CA 1
ATOM 771 C C . ALA A 1 100 ? -17.437 16.937 2.717 1.00 94.38 100 ALA A C 1
ATOM 773 O O . ALA A 1 100 ? -17.542 16.147 3.657 1.00 94.38 100 ALA A O 1
ATOM 774 N N . LEU A 1 101 ? -16.617 17.991 2.761 1.00 93.56 101 LEU A N 1
ATOM 775 C CA . LEU A 1 101 ? -15.853 18.405 3.946 1.00 93.56 101 LEU A CA 1
ATOM 776 C C . LEU A 1 101 ? -16.558 19.534 4.710 1.00 93.56 101 LEU A C 1
ATOM 778 O O . LEU A 1 101 ? -17.241 20.363 4.113 1.00 93.56 101 LEU A O 1
ATOM 782 N N . SER A 1 102 ? -16.354 19.602 6.031 1.00 85.50 102 SER A N 1
ATOM 783 C CA . SER A 1 102 ? -16.952 20.644 6.887 1.00 85.50 102 SER A CA 1
ATOM 784 C C . SER A 1 102 ? -16.471 22.057 6.536 1.00 85.50 102 SER A C 1
ATOM 786 O O . SER A 1 102 ? -17.243 23.005 6.628 1.00 85.50 102 SER A O 1
ATOM 788 N N . GLY A 1 103 ? -15.216 22.195 6.095 1.00 83.81 103 GLY A N 1
ATOM 789 C CA . GLY A 1 103 ? -14.622 23.459 5.643 1.00 83.81 103 GLY A CA 1
ATOM 790 C C . GLY A 1 103 ? -14.853 23.793 4.163 1.00 83.81 103 GLY A C 1
ATOM 791 O O . GLY A 1 103 ? -14.266 24.752 3.669 1.00 83.81 103 GLY A O 1
ATOM 792 N N . GLY A 1 104 ? -15.672 23.012 3.450 1.00 88.12 104 GLY A N 1
ATOM 793 C CA . GLY A 1 104 ? -15.828 23.098 1.996 1.00 88.12 104 GLY A CA 1
ATOM 794 C C . GLY A 1 104 ? -14.834 22.216 1.230 1.00 88.12 104 GLY A C 1
ATOM 795 O O . GLY A 1 104 ? -13.780 21.838 1.737 1.00 88.12 104 GLY A O 1
ATOM 796 N N . GLY A 1 105 ? -15.192 21.855 -0.004 1.00 92.38 105 GLY A N 1
ATOM 797 C CA . GLY A 1 105 ? -14.443 20.893 -0.819 1.00 92.38 105 GLY A CA 1
ATOM 798 C C . GLY A 1 105 ? -14.904 19.444 -0.631 1.00 92.38 105 GLY A C 1
ATOM 799 O O . GLY A 1 105 ? -15.968 19.176 -0.067 1.00 92.38 105 GLY A O 1
ATOM 800 N N . GLN A 1 106 ? -14.105 18.512 -1.152 1.00 93.69 106 GLN A N 1
ATOM 801 C CA . GLN A 1 106 ? -14.413 17.082 -1.208 1.00 93.69 106 GLN A CA 1
ATOM 802 C C . GLN A 1 106 ? -13.290 16.254 -0.581 1.00 93.69 106 GLN A C 1
ATO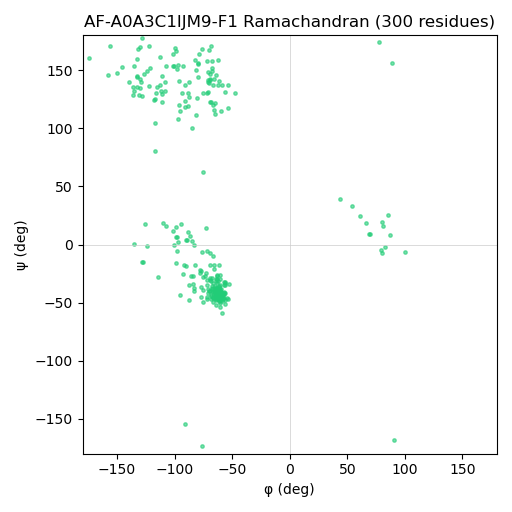M 804 O O . GLN A 1 106 ? -12.117 16.615 -0.662 1.00 93.69 106 GLN A O 1
ATOM 809 N N . SER A 1 107 ? -13.664 15.140 0.042 1.00 93.44 107 SER A N 1
ATOM 810 C CA . SER A 1 107 ? -12.742 14.176 0.633 1.00 93.44 107 SER A CA 1
ATOM 811 C C . SER A 1 107 ? -11.893 13.485 -0.432 1.00 93.44 107 SER A C 1
ATOM 813 O O . SER A 1 107 ? -12.402 13.106 -1.487 1.00 93.44 107 SER A O 1
ATOM 815 N N . SER A 1 108 ? -10.620 13.233 -0.112 1.00 89.75 108 SER A N 1
ATOM 816 C CA . SER A 1 108 ? -9.747 12.334 -0.882 1.00 89.75 108 SER A CA 1
ATOM 817 C C . SER A 1 108 ? -10.103 10.851 -0.719 1.00 89.75 108 SER A C 1
ATOM 819 O O . SER A 1 108 ? -9.478 10.002 -1.353 1.00 89.75 108 SER A O 1
ATOM 821 N N . GLY A 1 109 ? -11.055 10.540 0.162 1.00 94.44 109 GLY A N 1
ATOM 822 C CA . GLY A 1 109 ? -11.478 9.185 0.482 1.00 94.44 109 GLY A CA 1
ATOM 823 C C . GLY A 1 109 ? -10.522 8.442 1.407 1.00 94.44 109 GLY A C 1
ATOM 824 O O . GLY A 1 109 ? -9.424 8.905 1.743 1.00 94.44 109 GLY A O 1
ATOM 825 N N . LEU A 1 110 ? -10.958 7.249 1.797 1.00 95.31 110 LEU A N 1
ATOM 826 C CA . LEU A 1 110 ? -10.264 6.340 2.700 1.00 95.31 110 LEU A CA 1
ATOM 827 C C . LEU A 1 110 ? -8.867 5.978 2.176 1.00 95.31 110 LEU A C 1
ATOM 829 O O . LEU A 1 110 ? -7.883 5.976 2.921 1.00 95.31 110 LEU A O 1
ATOM 833 N N . MET A 1 111 ? -8.770 5.699 0.875 1.00 96.50 111 MET A N 1
ATOM 834 C CA . MET A 1 111 ? -7.561 5.153 0.255 1.00 96.50 111 MET A CA 1
ATOM 835 C C . MET A 1 111 ? -6.350 6.081 0.366 1.00 96.50 111 MET A C 1
ATOM 837 O O . MET A 1 111 ? -5.223 5.601 0.500 1.00 96.50 111 MET A O 1
ATOM 841 N N . GLY A 1 112 ? -6.560 7.401 0.368 1.00 94.69 112 GLY A N 1
ATOM 842 C CA . GLY A 1 112 ? -5.485 8.370 0.594 1.00 94.69 112 GLY A CA 1
ATOM 843 C C . GLY A 1 112 ? -4.828 8.189 1.965 1.00 94.69 112 GLY A C 1
ATOM 844 O O . GLY A 1 112 ? -3.605 8.097 2.066 1.00 94.69 112 GLY A O 1
ATOM 845 N N . PHE A 1 113 ? -5.634 8.047 3.017 1.00 95.50 113 PHE A N 1
ATOM 846 C CA . PHE A 1 113 ? -5.136 7.865 4.381 1.00 95.50 113 PHE A CA 1
ATOM 847 C C . PHE A 1 113 ? -4.531 6.483 4.611 1.00 95.50 113 PHE A C 1
ATOM 849 O O . PHE A 1 113 ? -3.532 6.370 5.322 1.00 95.50 113 PHE A O 1
ATOM 856 N N . LEU A 1 114 ? -5.076 5.441 3.976 1.00 96.81 114 LEU A N 1
ATOM 857 C CA . LEU A 1 114 ? -4.488 4.102 4.034 1.00 96.81 114 LEU A CA 1
ATOM 858 C C . LEU A 1 114 ? -3.087 4.065 3.418 1.00 96.81 114 LEU A C 1
ATOM 860 O O . LEU A 1 114 ? -2.193 3.455 4.000 1.00 96.81 114 LEU A O 1
ATOM 864 N N . LYS A 1 115 ? -2.861 4.777 2.306 1.00 95.75 115 LYS A N 1
ATOM 865 C CA . LYS A 1 115 ? -1.526 4.921 1.701 1.00 95.75 115 LYS A CA 1
ATOM 866 C C . LYS A 1 115 ? -0.549 5.645 2.630 1.00 95.75 115 LYS A C 1
ATOM 868 O O . LYS A 1 115 ? 0.614 5.257 2.704 1.00 95.75 115 LYS A O 1
ATOM 873 N N . ILE A 1 116 ? -1.001 6.653 3.379 1.00 94.62 116 ILE A N 1
ATOM 874 C CA . ILE A 1 116 ? -0.140 7.327 4.363 1.00 94.62 116 ILE A CA 1
ATOM 875 C C . ILE A 1 116 ? 0.181 6.391 5.535 1.00 94.62 116 ILE A C 1
ATOM 877 O O . ILE A 1 116 ? 1.345 6.247 5.904 1.00 94.62 116 ILE A O 1
ATOM 881 N N . GLY A 1 117 ? -0.829 5.708 6.081 1.00 94.00 117 GLY A N 1
ATOM 882 C CA . GLY A 1 117 ? -0.650 4.743 7.167 1.00 94.00 117 GLY A CA 1
ATOM 883 C C . GLY A 1 117 ? 0.256 3.568 6.782 1.00 94.00 117 GLY A C 1
ATOM 884 O O . GLY A 1 117 ? 1.052 3.115 7.600 1.00 94.00 117 GLY A O 1
ATOM 885 N N . ASP A 1 118 ? 0.184 3.111 5.532 1.00 94.44 118 ASP A N 1
ATOM 886 C CA . ASP A 1 118 ? 1.086 2.108 4.963 1.00 94.44 118 ASP A CA 1
ATOM 887 C C . ASP A 1 118 ? 2.547 2.583 4.977 1.00 94.44 118 ASP A C 1
ATOM 889 O O . ASP A 1 118 ? 3.427 1.880 5.477 1.00 94.44 118 ASP A O 1
ATOM 893 N N . ARG A 1 119 ? 2.812 3.812 4.514 1.00 91.50 119 ARG A N 1
ATOM 894 C CA . ARG A 1 119 ? 4.163 4.392 4.553 1.00 91.50 119 ARG A CA 1
ATOM 895 C C . ARG A 1 119 ? 4.667 4.615 5.974 1.00 91.50 119 ARG A C 1
ATOM 897 O O . ARG A 1 119 ? 5.831 4.330 6.251 1.00 91.50 119 ARG A O 1
ATOM 904 N N . ALA A 1 120 ? 3.799 5.066 6.876 1.00 91.50 120 ALA A N 1
ATOM 905 C CA . ALA A 1 120 ? 4.138 5.219 8.285 1.00 91.50 120 ALA A CA 1
ATOM 906 C C . ALA A 1 120 ? 4.535 3.872 8.913 1.00 91.50 120 ALA A C 1
ATOM 908 O O . ALA A 1 120 ? 5.577 3.786 9.559 1.00 91.50 120 ALA A O 1
ATOM 909 N N . ALA A 1 121 ? 3.764 2.807 8.671 1.00 90.56 121 ALA A N 1
ATOM 910 C CA . ALA A 1 121 ? 4.079 1.468 9.163 1.00 90.56 121 ALA A CA 1
ATOM 911 C C . ALA A 1 121 ? 5.418 0.947 8.610 1.00 90.56 121 ALA A C 1
ATOM 913 O O . ALA A 1 121 ? 6.234 0.441 9.379 1.00 90.56 121 ALA A O 1
ATOM 914 N N . GLY A 1 122 ? 5.690 1.129 7.313 1.00 88.00 122 GLY A N 1
ATOM 915 C CA . GLY A 1 122 ? 6.951 0.699 6.694 1.00 88.00 122 GLY A CA 1
ATOM 916 C C . GLY A 1 122 ? 8.197 1.422 7.224 1.00 88.00 122 GLY A C 1
ATOM 917 O O . GLY A 1 122 ? 9.279 0.836 7.282 1.00 88.00 122 GLY A O 1
ATOM 918 N N . ALA A 1 123 ? 8.053 2.677 7.660 1.00 86.75 123 ALA A N 1
ATOM 919 C CA . ALA A 1 123 ? 9.146 3.457 8.239 1.00 86.75 123 ALA A CA 1
ATOM 920 C C . ALA A 1 123 ? 9.475 3.063 9.692 1.00 86.75 123 ALA A C 1
ATOM 922 O O . ALA A 1 123 ? 10.586 3.314 10.166 1.00 86.75 123 ALA A O 1
ATOM 923 N N . ILE A 1 124 ? 8.530 2.452 10.414 1.00 84.19 124 ILE A N 1
ATOM 924 C CA . ILE A 1 124 ? 8.677 2.162 11.841 1.00 84.19 124 ILE A CA 1
ATOM 925 C C . ILE A 1 124 ? 9.183 0.732 12.041 1.00 84.19 124 ILE A C 1
ATOM 927 O O . ILE A 1 124 ? 8.497 -0.256 11.780 1.00 84.19 124 ILE A O 1
ATOM 931 N N . LYS A 1 125 ? 10.397 0.631 12.583 1.00 72.75 125 LYS A N 1
ATOM 932 C CA . LYS A 1 125 ? 11.000 -0.619 13.054 1.00 72.75 125 LYS A CA 1
ATOM 933 C C . LYS A 1 125 ? 11.035 -0.596 14.579 1.00 72.75 125 LYS A C 1
ATOM 935 O O . LYS A 1 125 ? 11.318 0.447 15.171 1.00 72.75 125 LYS A O 1
ATOM 940 N N . SER A 1 126 ? 10.754 -1.722 15.228 1.00 61.50 126 SER A N 1
ATOM 941 C CA . SER A 1 126 ? 10.884 -1.818 16.684 1.00 61.50 126 SER A CA 1
ATOM 942 C C . SER A 1 126 ? 12.355 -1.659 17.072 1.00 61.50 126 SER A C 1
ATOM 944 O O . SER A 1 126 ? 13.186 -2.504 16.737 1.00 61.50 126 SER A O 1
ATOM 946 N N . GLY A 1 127 ? 12.701 -0.558 17.741 1.00 53.72 127 GLY A N 1
ATOM 947 C CA . GLY A 1 127 ? 14.079 -0.281 18.145 1.00 53.72 127 GLY A CA 1
ATOM 948 C C . GLY A 1 127 ? 14.605 -1.393 19.053 1.00 53.72 127 GLY A C 1
ATOM 949 O O . GLY A 1 127 ? 14.081 -1.586 20.143 1.00 53.72 127 GLY A O 1
ATOM 950 N N . GLY A 1 128 ? 15.612 -2.138 18.588 1.00 53.97 128 GLY A N 1
ATOM 951 C CA . GLY A 1 128 ? 16.251 -3.229 19.336 1.00 53.97 128 GLY A CA 1
ATOM 952 C C . GLY A 1 128 ? 15.810 -4.651 18.966 1.00 53.97 128 GLY A C 1
ATOM 953 O O . GLY A 1 128 ? 16.427 -5.599 19.439 1.00 53.97 128 GLY A O 1
ATOM 954 N N . THR A 1 129 ? 14.807 -4.839 18.098 1.00 57.59 129 THR A N 1
ATOM 955 C CA . THR A 1 129 ? 14.410 -6.174 17.603 1.00 57.59 129 THR A CA 1
ATOM 956 C C . THR A 1 129 ? 14.168 -6.164 16.092 1.00 57.59 129 THR A C 1
ATOM 958 O O . THR A 1 129 ? 13.829 -5.140 15.508 1.00 57.59 129 THR A O 1
ATOM 961 N N . THR A 1 130 ? 14.331 -7.309 15.425 1.00 58.09 130 THR A N 1
ATOM 962 C CA . THR A 1 130 ? 14.185 -7.462 13.962 1.00 58.09 130 THR A CA 1
ATOM 963 C C . THR A 1 130 ? 12.728 -7.407 13.465 1.00 58.09 130 THR A C 1
ATOM 965 O O . THR A 1 130 ? 12.445 -7.791 12.330 1.00 58.09 130 THR A O 1
ATOM 968 N N . ARG A 1 131 ? 11.771 -6.953 14.290 1.00 70.56 131 ARG A N 1
ATOM 969 C CA . ARG A 1 131 ? 10.338 -7.018 13.980 1.00 70.56 131 ARG A CA 1
ATOM 970 C C . ARG A 1 131 ? 9.867 -5.777 13.206 1.00 70.56 131 ARG A C 1
ATOM 972 O O . ARG A 1 131 ? 10.109 -4.636 13.595 1.00 70.56 131 ARG A O 1
ATOM 979 N N . ARG A 1 132 ? 9.162 -6.010 12.096 1.00 77.44 132 ARG A N 1
ATOM 980 C CA . ARG A 1 132 ? 8.453 -4.966 11.337 1.00 77.44 132 ARG A CA 1
ATOM 981 C C . ARG A 1 132 ? 7.115 -4.626 11.997 1.00 77.44 132 ARG A C 1
ATOM 983 O O . ARG A 1 132 ? 6.547 -5.463 12.703 1.00 77.44 132 ARG A O 1
ATOM 990 N N . ALA A 1 133 ? 6.616 -3.415 11.753 1.00 83.75 133 ALA A N 1
ATOM 991 C CA . ALA A 1 133 ? 5.257 -3.038 12.122 1.00 83.75 133 ALA A CA 1
ATOM 992 C C . ALA A 1 133 ? 4.243 -4.043 11.548 1.00 83.75 133 ALA A C 1
ATOM 994 O O . ALA A 1 133 ? 4.362 -4.475 10.402 1.00 83.75 133 ALA A O 1
ATOM 995 N N . ALA A 1 134 ? 3.252 -4.425 12.354 1.00 87.31 134 ALA A N 1
ATOM 996 C CA . ALA A 1 134 ? 2.190 -5.339 11.947 1.00 87.31 134 ALA A CA 1
ATOM 997 C C . ALA A 1 134 ? 0.848 -4.604 11.998 1.00 87.31 134 ALA A C 1
ATOM 999 O O . ALA A 1 134 ? 0.309 -4.370 13.081 1.00 87.31 134 ALA A O 1
ATOM 1000 N N . LYS A 1 135 ? 0.322 -4.228 10.831 1.00 94.56 135 LYS A N 1
ATOM 1001 C CA . LYS A 1 135 ? -0.916 -3.454 10.697 1.00 94.56 135 LYS A CA 1
ATOM 1002 C C . LYS A 1 135 ? -2.016 -4.286 10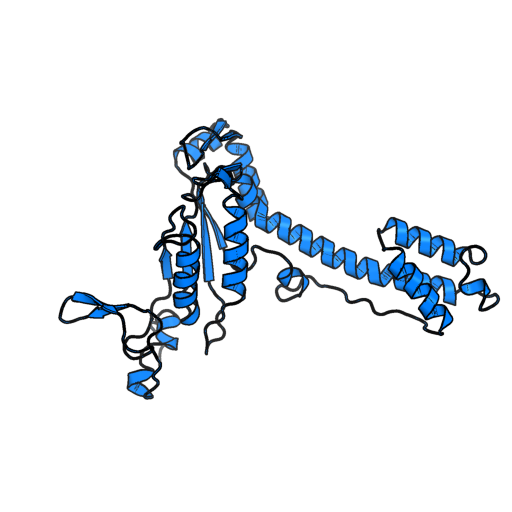.043 1.00 94.56 135 LYS A C 1
ATOM 1004 O O . LYS A 1 135 ? -1.772 -4.963 9.050 1.00 94.56 135 LYS A O 1
ATOM 1009 N N . MET A 1 136 ? -3.228 -4.193 10.575 1.00 96.75 136 MET A N 1
ATOM 1010 C CA . MET A 1 136 ? -4.451 -4.720 9.974 1.00 96.75 136 MET A CA 1
ATOM 1011 C C . MET A 1 136 ? -5.399 -3.562 9.656 1.00 96.75 136 MET A C 1
ATOM 1013 O O . MET A 1 136 ? -5.671 -2.713 10.508 1.00 96.75 136 MET A O 1
ATOM 1017 N N . VAL A 1 137 ? -5.909 -3.544 8.432 1.00 97.81 137 VAL A N 1
ATOM 1018 C CA . VAL A 1 137 ? -6.867 -2.559 7.934 1.00 97.81 137 VAL A CA 1
ATOM 1019 C C . VAL A 1 137 ? -8.156 -3.285 7.581 1.00 97.81 137 VAL A C 1
ATOM 1021 O O . VAL A 1 137 ? -8.139 -4.239 6.806 1.00 97.81 137 VAL A O 1
ATOM 1024 N N . ILE A 1 138 ? -9.270 -2.829 8.151 1.00 98.50 138 ILE A N 1
ATOM 1025 C CA . ILE A 1 138 ? -10.598 -3.380 7.876 1.00 98.50 138 ILE A CA 1
ATOM 1026 C C . ILE A 1 138 ? -11.465 -2.319 7.194 1.00 98.50 138 ILE A C 1
ATOM 1028 O O . ILE A 1 138 ? -11.489 -1.171 7.644 1.00 98.50 138 ILE A O 1
ATOM 1032 N N . CYS A 1 139 ? -12.187 -2.720 6.148 1.00 98.56 139 CYS A N 1
ATOM 1033 C CA . CYS A 1 139 ? -13.195 -1.912 5.461 1.00 98.56 139 CYS A CA 1
ATOM 1034 C C . CYS A 1 139 ? -14.511 -2.696 5.335 1.00 98.56 139 CYS A C 1
ATOM 1036 O O . CYS A 1 139 ? -14.499 -3.899 5.088 1.00 98.56 139 CYS A O 1
ATOM 1038 N N . ASP A 1 140 ? -15.646 -2.044 5.527 1.00 98.62 140 ASP A N 1
ATOM 1039 C CA . ASP A 1 140 ? -16.966 -2.657 5.453 1.00 98.62 140 ASP A CA 1
ATOM 1040 C C . ASP A 1 140 ? -17.409 -2.805 3.999 1.00 98.62 140 ASP A C 1
ATOM 1042 O O . ASP A 1 140 ? -17.153 -1.934 3.168 1.00 98.62 140 ASP A O 1
ATOM 1046 N N . ALA A 1 141 ? -18.121 -3.891 3.698 1.00 98.50 141 ALA A N 1
ATOM 1047 C CA . ALA A 1 141 ? -18.568 -4.206 2.341 1.00 98.50 141 ALA A CA 1
ATOM 1048 C C . ALA A 1 141 ? -19.515 -3.156 1.718 1.00 98.50 141 ALA A C 1
ATOM 1050 O O . ALA A 1 141 ? -19.721 -3.159 0.509 1.00 98.50 141 ALA A O 1
ATOM 1051 N N . ASP A 1 142 ? -20.121 -2.281 2.522 1.00 98.44 142 ASP A N 1
ATOM 1052 C CA . ASP A 1 142 ? -20.998 -1.185 2.085 1.00 98.44 142 ASP A CA 1
ATOM 1053 C C . ASP A 1 142 ? -20.264 0.164 1.974 1.00 98.44 142 ASP A C 1
ATOM 1055 O O . ASP A 1 142 ? -20.888 1.189 1.715 1.00 98.44 142 ASP A O 1
ATOM 1059 N N . HIS A 1 143 ? -18.954 0.215 2.217 1.00 98.62 143 HIS A N 1
ATOM 1060 C CA . HIS A 1 143 ? -18.216 1.471 2.162 1.00 98.62 143 HIS A CA 1
ATOM 1061 C C . HIS A 1 143 ? -18.105 1.985 0.709 1.00 98.62 143 HIS A C 1
ATOM 1063 O O . HIS A 1 143 ? -17.812 1.190 -0.183 1.00 98.62 143 HIS A O 1
ATOM 1069 N N . PRO A 1 144 ? -18.248 3.298 0.428 1.00 98.25 144 PRO A N 1
ATOM 1070 C CA . PRO A 1 144 ? -18.162 3.839 -0.937 1.00 98.25 144 PRO A CA 1
ATOM 1071 C C . PRO A 1 144 ? -16.857 3.506 -1.671 1.00 98.25 144 PRO A C 1
ATOM 1073 O O . PRO A 1 144 ? -16.870 3.240 -2.867 1.00 98.25 144 PRO A O 1
ATOM 1076 N N . ASP A 1 145 ? -15.741 3.457 -0.942 1.00 98.38 145 ASP A N 1
ATOM 1077 C CA . ASP A 1 145 ? -14.417 3.138 -1.498 1.00 98.38 145 ASP A CA 1
ATOM 1078 C C . ASP A 1 145 ? -14.095 1.622 -1.514 1.00 98.38 145 ASP A C 1
ATOM 1080 O O . ASP A 1 145 ? -12.940 1.243 -1.720 1.00 98.38 145 ASP A O 1
ATOM 1084 N N . ILE A 1 146 ? -15.065 0.729 -1.261 1.00 98.50 146 ILE A N 1
ATOM 1085 C CA . ILE A 1 146 ? -14.806 -0.715 -1.088 1.00 98.50 146 ILE A CA 1
ATOM 1086 C C . ILE A 1 146 ? -14.186 -1.378 -2.327 1.00 98.50 146 ILE A C 1
ATOM 1088 O O . ILE A 1 146 ? -13.264 -2.181 -2.197 1.00 98.50 146 ILE A O 1
ATOM 1092 N N . GLU A 1 147 ? -14.636 -1.009 -3.529 1.00 98.06 147 GLU A N 1
ATOM 1093 C CA . GLU A 1 147 ? -14.115 -1.557 -4.789 1.00 98.06 147 GLU A CA 1
ATOM 1094 C C . GLU A 1 147 ? -12.632 -1.192 -4.985 1.00 98.06 147 GLU A C 1
ATOM 1096 O O . GLU A 1 147 ? -11.836 -2.025 -5.430 1.00 98.06 147 GLU A O 1
ATOM 1101 N N . GLU A 1 148 ? -12.233 0.037 -4.622 1.00 97.75 148 GLU A N 1
ATOM 1102 C CA . GLU A 1 148 ? -10.825 0.454 -4.664 1.00 97.75 148 GLU A CA 1
ATOM 1103 C C . GLU A 1 148 ? -10.012 -0.255 -3.578 1.00 97.75 148 GLU A C 1
ATOM 1105 O O . GLU A 1 148 ? -8.899 -0.699 -3.853 1.00 97.75 148 GLU A O 1
ATOM 1110 N N . PHE A 1 149 ? -10.572 -0.412 -2.375 1.00 98.38 149 PHE A N 1
ATOM 1111 C CA . PHE A 1 149 ? -9.919 -1.099 -1.263 1.00 98.38 149 PHE A CA 1
ATOM 1112 C C . PHE A 1 149 ? -9.590 -2.564 -1.583 1.00 98.38 149 PHE A C 1
ATOM 1114 O O . PHE A 1 149 ? -8.458 -2.993 -1.351 1.00 98.38 149 PHE A O 1
ATOM 1121 N N . ILE A 1 150 ? -10.547 -3.314 -2.147 1.00 98.12 150 ILE A N 1
ATOM 1122 C CA . ILE A 1 150 ? -10.371 -4.725 -2.534 1.00 98.12 150 ILE A CA 1
ATOM 1123 C C . ILE A 1 150 ? -9.275 -4.858 -3.594 1.00 98.12 150 ILE A C 1
ATOM 1125 O O . ILE A 1 150 ? -8.347 -5.650 -3.447 1.00 98.12 150 ILE A O 1
ATOM 1129 N N . ASN A 1 151 ? -9.340 -4.033 -4.639 1.00 97.50 151 ASN A N 1
ATOM 1130 C CA . ASN A 1 151 ? -8.429 -4.117 -5.779 1.00 97.50 151 ASN A CA 1
ATOM 1131 C C . ASN A 1 151 ? -7.083 -3.408 -5.554 1.00 97.50 151 ASN A C 1
ATOM 1133 O O . ASN A 1 151 ? -6.240 -3.393 -6.455 1.00 97.50 151 ASN A O 1
ATOM 1137 N N . TRP A 1 152 ? -6.868 -2.789 -4.388 1.00 97.19 152 TRP A N 1
ATOM 1138 C CA . TRP A 1 152 ? -5.699 -1.948 -4.136 1.00 97.19 152 TRP A CA 1
ATOM 1139 C C . TRP A 1 152 ? -4.397 -2.720 -4.326 1.00 97.19 152 TRP A C 1
ATOM 1141 O O . TRP A 1 152 ? -3.603 -2.353 -5.186 1.00 97.19 152 TRP A O 1
ATOM 1151 N N . LYS A 1 153 ? -4.196 -3.806 -3.572 1.00 95.31 153 LYS A N 1
ATOM 1152 C CA . LYS A 1 153 ? -2.938 -4.563 -3.607 1.00 95.31 153 LYS A CA 1
ATOM 1153 C C . LYS A 1 153 ? -2.684 -5.206 -4.967 1.00 95.31 153 LYS A C 1
ATOM 1155 O O . LYS A 1 153 ? -1.584 -5.069 -5.481 1.00 95.31 153 LYS A O 1
ATOM 1160 N N . VAL A 1 154 ? -3.710 -5.778 -5.601 1.00 95.75 154 VAL A N 1
ATOM 1161 C CA . VAL A 1 154 ? -3.610 -6.361 -6.955 1.00 95.75 154 VAL A CA 1
ATOM 1162 C C . VAL A 1 154 ? -3.060 -5.343 -7.959 1.00 95.75 154 VAL A C 1
ATOM 1164 O O . VAL A 1 154 ? -2.151 -5.639 -8.734 1.00 95.75 154 VAL A O 1
ATOM 1167 N N . ARG A 1 155 ? -3.571 -4.106 -7.931 1.00 96.38 155 ARG A N 1
ATOM 1168 C CA . ARG A 1 155 ? -3.090 -3.032 -8.813 1.00 96.38 155 ARG A CA 1
ATOM 1169 C C . ARG A 1 155 ? -1.657 -2.612 -8.493 1.00 96.38 155 ARG A C 1
ATOM 1171 O O . ARG A 1 155 ? -0.930 -2.219 -9.402 1.00 96.38 155 ARG A O 1
ATOM 1178 N N . GLU A 1 156 ? -1.244 -2.656 -7.229 1.00 95.88 156 GLU A N 1
ATOM 1179 C CA . GLU A 1 156 ? 0.136 -2.353 -6.834 1.00 95.88 156 GLU A CA 1
ATOM 1180 C C . GLU A 1 156 ? 1.107 -3.461 -7.285 1.00 95.88 156 GLU A C 1
ATOM 1182 O O . GLU A 1 156 ? 2.163 -3.134 -7.823 1.00 95.88 156 GLU A O 1
ATOM 1187 N N . GLU A 1 157 ? 0.718 -4.738 -7.223 1.00 94.06 157 GLU A N 1
ATOM 1188 C CA . GLU A 1 157 ? 1.497 -5.855 -7.791 1.00 94.06 157 GLU A CA 1
ATOM 1189 C C . GLU A 1 157 ? 1.678 -5.717 -9.311 1.00 94.06 157 GLU A C 1
ATOM 1191 O O . GLU A 1 157 ? 2.779 -5.861 -9.847 1.00 94.06 157 GLU A O 1
ATOM 1196 N N . GLN A 1 158 ? 0.616 -5.337 -10.030 1.00 95.44 158 GLN A N 1
ATOM 1197 C CA . GLN A 1 158 ? 0.692 -5.072 -11.473 1.00 95.44 158 GLN A CA 1
ATOM 1198 C C . GLN A 1 158 ? 1.666 -3.929 -11.808 1.00 95.44 158 GLN A C 1
ATOM 1200 O O . GLN A 1 158 ? 2.350 -3.972 -12.840 1.00 95.44 158 GLN A O 1
ATOM 1205 N N . LYS A 1 159 ? 1.766 -2.909 -10.942 1.00 96.19 159 LYS A N 1
ATOM 1206 C CA . LYS A 1 159 ? 2.755 -1.830 -11.094 1.00 96.19 159 LYS A CA 1
ATOM 1207 C C . LYS A 1 159 ? 4.173 -2.352 -10.906 1.00 96.19 159 LYS A C 1
ATOM 1209 O O . LYS A 1 159 ? 5.015 -2.040 -11.744 1.00 96.19 159 LYS A O 1
ATOM 1214 N N . VAL A 1 160 ? 4.428 -3.162 -9.875 1.00 95.50 160 VAL A N 1
ATOM 1215 C CA . VAL A 1 160 ? 5.744 -3.792 -9.656 1.00 95.50 160 VAL A CA 1
ATOM 1216 C C . VAL A 1 160 ? 6.151 -4.601 -10.885 1.00 95.50 160 VAL A C 1
ATOM 1218 O O . VAL A 1 160 ? 7.217 -4.357 -11.451 1.00 95.50 160 VAL A O 1
ATOM 1221 N N . ALA A 1 161 ? 5.271 -5.478 -11.376 1.00 95.00 161 ALA A N 1
ATOM 1222 C CA . ALA A 1 161 ? 5.529 -6.275 -12.573 1.00 95.00 161 ALA A CA 1
ATOM 1223 C C . ALA A 1 161 ? 5.872 -5.400 -13.793 1.00 95.00 161 ALA A C 1
ATOM 1225 O O . ALA A 1 161 ? 6.815 -5.690 -14.535 1.00 95.00 161 ALA A O 1
ATOM 1226 N N . SER A 1 162 ? 5.152 -4.289 -13.971 1.00 96.00 162 SER A N 1
ATOM 1227 C CA . SER A 1 162 ? 5.387 -3.339 -15.063 1.00 96.00 162 SER A CA 1
ATOM 1228 C C . SER A 1 162 ? 6.720 -2.594 -14.927 1.00 96.00 162 SER A C 1
ATOM 1230 O O . SER A 1 162 ? 7.414 -2.404 -15.924 1.00 96.00 162 SER A O 1
ATOM 1232 N N . ILE A 1 163 ? 7.105 -2.195 -13.711 1.00 95.62 163 ILE A N 1
ATOM 1233 C CA . ILE A 1 163 ? 8.380 -1.519 -13.416 1.00 95.62 163 ILE A CA 1
ATOM 1234 C C . ILE A 1 163 ? 9.561 -2.461 -13.681 1.00 95.62 163 ILE A C 1
ATOM 1236 O O . ILE A 1 163 ? 10.527 -2.088 -14.354 1.00 95.62 163 ILE A O 1
ATOM 1240 N N . VAL A 1 164 ? 9.466 -3.706 -13.214 1.00 95.75 164 VAL A N 1
ATOM 1241 C CA . VAL A 1 164 ? 10.497 -4.732 -13.417 1.00 95.75 164 VAL A CA 1
ATOM 1242 C C . VAL A 1 164 ? 10.653 -5.058 -14.898 1.00 95.75 164 VAL A C 1
ATOM 1244 O O . VAL A 1 164 ? 11.755 -4.964 -15.440 1.00 95.75 164 VAL A O 1
ATOM 1247 N N . ALA A 1 165 ? 9.554 -5.376 -15.587 1.00 96.38 165 ALA A N 1
ATOM 1248 C CA . ALA A 1 165 ? 9.591 -5.672 -17.015 1.00 96.38 165 ALA A CA 1
ATOM 1249 C C . ALA A 1 165 ? 10.086 -4.468 -17.833 1.00 96.38 165 ALA A C 1
ATOM 1251 O O . ALA A 1 165 ? 10.926 -4.620 -18.722 1.00 96.38 165 ALA A O 1
ATOM 1252 N N . GLY A 1 166 ? 9.602 -3.267 -17.508 1.00 96.31 166 GLY A N 1
ATOM 1253 C CA . GLY A 1 166 ? 9.968 -2.024 -18.175 1.00 96.31 166 GLY A CA 1
ATOM 1254 C C . GLY A 1 166 ? 11.447 -1.685 -18.024 1.00 96.31 166 GLY A C 1
ATOM 1255 O O . GLY A 1 166 ? 12.087 -1.358 -19.019 1.00 96.31 166 GLY A O 1
ATOM 1256 N N . SER A 1 167 ? 12.014 -1.811 -16.822 1.00 96.38 167 SER A N 1
ATOM 1257 C CA . SER A 1 167 ? 13.434 -1.514 -16.574 1.00 96.38 167 SER A CA 1
ATOM 1258 C C . SER A 1 167 ? 14.377 -2.478 -17.300 1.00 96.38 167 SER A C 1
ATOM 1260 O O . SER A 1 167 ? 15.314 -2.031 -17.960 1.00 96.38 167 SER A O 1
ATOM 1262 N N . LYS A 1 168 ? 14.075 -3.783 -17.299 1.00 96.25 168 LYS A N 1
ATOM 1263 C CA . LYS A 1 168 ? 14.840 -4.790 -18.058 1.00 96.25 168 LYS A CA 1
ATOM 1264 C C . LYS A 1 168 ? 14.730 -4.580 -19.570 1.00 96.25 168 LYS A C 1
ATOM 1266 O O . LYS A 1 168 ? 15.724 -4.658 -20.288 1.00 96.25 168 LYS A O 1
ATOM 1271 N N . MET A 1 169 ? 13.530 -4.261 -20.066 1.00 97.06 169 MET A N 1
ATOM 1272 C CA . MET A 1 169 ? 13.331 -3.893 -21.473 1.00 97.06 169 MET A CA 1
ATOM 1273 C C . MET A 1 169 ? 14.121 -2.628 -21.829 1.00 97.06 169 MET A C 1
ATOM 1275 O O . MET A 1 169 ? 14.673 -2.537 -22.925 1.00 97.06 169 MET A O 1
ATOM 1279 N N . HIS A 1 170 ? 14.189 -1.664 -20.909 1.00 96.94 170 HIS A N 1
ATOM 1280 C CA . HIS A 1 170 ? 14.930 -0.426 -21.097 1.00 96.94 170 HIS A CA 1
ATOM 1281 C C . HIS A 1 170 ? 16.412 -0.699 -21.315 1.00 96.94 170 HIS A C 1
ATOM 1283 O O . HIS A 1 170 ? 16.957 -0.308 -22.347 1.00 96.94 170 HIS A O 1
ATOM 1289 N N . GLU A 1 171 ? 17.037 -1.439 -20.405 1.00 96.56 171 GLU A N 1
ATOM 1290 C CA . GLU A 1 171 ? 18.436 -1.837 -20.528 1.00 96.56 171 GLU A CA 1
ATOM 1291 C C . GLU A 1 171 ? 18.709 -2.597 -21.835 1.00 96.56 171 GLU A C 1
ATOM 1293 O O . GLU A 1 171 ? 19.638 -2.257 -22.576 1.00 96.56 171 GLU A O 1
ATOM 1298 N N . ALA A 1 172 ? 17.864 -3.582 -22.157 1.00 97.06 172 ALA A N 1
ATOM 1299 C CA . ALA A 1 172 ? 18.009 -4.387 -23.363 1.00 97.06 172 ALA A CA 1
ATOM 1300 C C . ALA A 1 172 ? 17.975 -3.522 -24.633 1.00 97.06 172 ALA A C 1
ATOM 1302 O O . ALA A 1 172 ? 18.867 -3.620 -25.475 1.00 97.06 172 ALA A O 1
ATOM 1303 N N . ARG A 1 173 ? 16.996 -2.614 -24.761 1.00 97.44 173 ARG A N 1
ATOM 1304 C CA . ARG A 1 173 ? 16.853 -1.758 -25.952 1.00 97.44 173 ARG A CA 1
ATOM 1305 C C . ARG A 1 173 ? 17.991 -0.756 -26.101 1.00 97.44 173 ARG A C 1
ATOM 1307 O O . ARG A 1 173 ? 18.408 -0.487 -27.226 1.00 97.44 173 ARG A O 1
ATOM 1314 N N . LEU A 1 174 ? 18.519 -0.215 -25.003 1.00 96.94 174 LEU A N 1
ATOM 1315 C CA . LEU A 1 174 ? 19.686 0.667 -25.072 1.00 96.94 174 LEU A CA 1
ATOM 1316 C C . LEU A 1 174 ? 20.939 -0.093 -25.531 1.00 96.94 174 LEU A C 1
ATOM 1318 O O . LEU A 1 174 ? 21.688 0.405 -26.373 1.00 96.94 174 LEU A O 1
ATOM 1322 N N . ASN A 1 175 ? 21.143 -1.319 -25.047 1.00 96.69 175 ASN A N 1
ATOM 1323 C CA . ASN A 1 175 ? 22.279 -2.144 -25.456 1.00 96.69 175 ASN A CA 1
ATOM 1324 C C . ASN A 1 175 ? 22.138 -2.721 -26.875 1.00 96.69 175 ASN A C 1
ATOM 1326 O O . ASN A 1 175 ? 23.149 -2.898 -27.556 1.00 96.69 175 ASN A O 1
ATOM 1330 N N . GLU A 1 176 ? 20.918 -2.933 -27.374 1.00 97.12 176 GLU A N 1
ATOM 1331 C CA . GLU A 1 176 ? 20.668 -3.229 -28.791 1.00 97.12 176 GLU A CA 1
ATOM 1332 C C . GLU A 1 176 ? 21.087 -2.071 -29.707 1.00 97.12 176 GLU A C 1
ATOM 1334 O O . GLU A 1 176 ? 21.657 -2.313 -30.770 1.00 97.12 176 GLU A O 1
ATOM 1339 N N . ILE A 1 177 ? 20.858 -0.815 -29.297 1.00 96.69 177 ILE A N 1
ATOM 1340 C CA . ILE A 1 177 ? 21.327 0.363 -30.045 1.00 96.69 177 ILE A CA 1
ATOM 1341 C C . ILE A 1 177 ? 22.858 0.358 -30.121 1.00 96.69 177 ILE A C 1
ATOM 1343 O O . ILE A 1 177 ? 23.405 0.495 -31.214 1.00 96.69 177 ILE A O 1
ATOM 1347 N N . PHE A 1 178 ? 23.559 0.125 -29.004 1.00 96.19 178 PHE A N 1
ATOM 1348 C CA . PHE A 1 178 ? 25.015 -0.065 -29.035 1.00 96.19 178 PHE A CA 1
ATOM 1349 C C . PHE A 1 178 ? 25.426 -1.237 -29.933 1.00 96.19 178 PHE A C 1
ATOM 1351 O O . PHE A 1 178 ? 26.382 -1.119 -30.694 1.00 96.19 178 PHE A O 1
ATOM 1358 N N . GLY A 1 179 ? 24.696 -2.353 -29.886 1.00 95.81 179 GLY A N 1
ATOM 1359 C CA . GLY A 1 179 ? 24.919 -3.504 -30.759 1.00 95.81 179 GLY A CA 1
ATOM 1360 C C . GLY A 1 179 ? 24.845 -3.145 -32.243 1.00 95.81 179 GLY A C 1
ATOM 1361 O O . GLY A 1 179 ? 25.746 -3.506 -32.993 1.00 95.81 179 GLY A O 1
ATOM 1362 N N . ALA A 1 180 ? 23.833 -2.375 -32.649 1.00 96.19 180 ALA A N 1
ATOM 1363 C CA . ALA A 1 180 ? 23.658 -1.921 -34.029 1.00 96.19 180 ALA A CA 1
ATOM 1364 C C . ALA A 1 180 ? 24.742 -0.930 -34.493 1.00 96.19 180 ALA A C 1
ATOM 1366 O O . ALA A 1 180 ? 25.061 -0.877 -35.680 1.00 96.19 180 ALA A O 1
ATOM 1367 N N . ILE A 1 181 ? 25.320 -0.154 -33.571 1.00 94.56 181 ILE A N 1
ATOM 1368 C CA . ILE A 1 181 ? 26.475 0.713 -33.855 1.00 94.56 181 ILE A CA 1
ATOM 1369 C C . ILE A 1 181 ? 27.733 -0.142 -34.044 1.00 94.56 181 ILE A C 1
ATOM 1371 O O . ILE A 1 181 ? 28.472 0.064 -34.998 1.00 94.56 181 ILE A O 1
ATOM 1375 N N . ARG A 1 182 ? 27.968 -1.133 -33.171 1.00 92.69 182 ARG A N 1
ATOM 1376 C CA . ARG A 1 182 ? 29.150 -2.016 -33.240 1.00 92.69 182 ARG A CA 1
ATOM 1377 C C . ARG A 1 182 ? 29.136 -2.969 -34.434 1.00 92.69 182 ARG A C 1
ATOM 1379 O O . ARG A 1 182 ? 30.197 -3.359 -34.899 1.00 92.69 182 ARG A O 1
ATOM 1386 N N . ALA A 1 183 ? 27.954 -3.382 -34.885 1.00 93.12 183 ALA A N 1
ATOM 1387 C CA . ALA A 1 183 ? 27.793 -4.278 -36.029 1.00 93.12 183 ALA A CA 1
ATOM 1388 C C . ALA A 1 183 ? 28.007 -3.579 -37.385 1.00 93.12 183 ALA A C 1
ATOM 1390 O O . ALA A 1 183 ? 27.997 -4.247 -38.417 1.00 93.12 183 ALA A O 1
ATOM 1391 N N . TRP A 1 184 ? 28.176 -2.253 -37.391 1.00 93.62 184 TRP A N 1
ATOM 1392 C CA . TRP A 1 184 ? 28.457 -1.482 -38.594 1.00 93.62 184 TRP A CA 1
ATOM 1393 C C . TRP A 1 184 ? 29.880 -1.738 -39.098 1.00 93.62 184 TRP A C 1
ATOM 1395 O O . TRP A 1 184 ? 30.843 -1.656 -38.339 1.00 93.62 184 TRP A O 1
ATOM 1405 N N . ASP A 1 185 ? 30.005 -2.020 -40.391 1.00 89.00 185 ASP A N 1
ATOM 1406 C CA . ASP A 1 185 ? 31.256 -2.343 -41.085 1.00 89.00 185 ASP A CA 1
ATOM 1407 C C . ASP A 1 185 ? 31.884 -1.142 -41.819 1.00 89.00 185 ASP A C 1
ATOM 1409 O O . ASP A 1 185 ? 32.989 -1.247 -42.352 1.00 89.00 185 ASP A O 1
ATOM 1413 N N . GLY A 1 186 ? 31.197 0.005 -41.842 1.00 88.50 186 GLY A N 1
ATOM 1414 C CA . GLY A 1 186 ? 31.673 1.248 -42.446 1.00 88.50 186 GLY A CA 1
ATOM 1415 C C . GLY A 1 186 ? 32.431 2.164 -41.477 1.00 88.50 186 GLY A C 1
ATOM 1416 O O . GLY A 1 186 ? 33.010 1.733 -40.481 1.00 88.50 186 GLY A O 1
ATOM 1417 N N . SER A 1 187 ? 32.436 3.470 -41.769 1.00 89.44 187 SER A N 1
ATOM 1418 C CA . SER A 1 187 ? 33.147 4.449 -40.939 1.00 89.44 187 SER A CA 1
ATOM 1419 C C . SER A 1 187 ? 32.518 4.600 -39.547 1.00 89.44 187 SER A C 1
ATOM 1421 O O . SER A 1 187 ? 31.307 4.434 -39.369 1.00 89.44 187 SER A O 1
ATOM 1423 N N . SER A 1 188 ? 33.334 4.968 -38.558 1.00 84.50 188 SER A N 1
ATOM 1424 C CA . SER A 1 188 ? 32.875 5.233 -37.189 1.00 84.50 188 SER A CA 1
ATOM 1425 C C . SER A 1 188 ? 31.898 6.412 -37.102 1.00 84.50 188 SER A C 1
ATOM 1427 O O . SER A 1 188 ? 31.015 6.406 -36.246 1.00 84.50 188 SER A O 1
ATOM 1429 N N . GLU A 1 189 ? 32.019 7.397 -37.996 1.00 87.12 189 GLU A N 1
ATOM 1430 C CA . GLU A 1 189 ? 31.090 8.529 -38.091 1.00 87.12 189 GLU A CA 1
ATOM 1431 C C . GLU A 1 189 ? 29.714 8.094 -38.609 1.00 87.12 189 GLU A C 1
ATOM 1433 O O . GLU A 1 189 ? 28.687 8.536 -38.095 1.00 87.12 189 GLU A O 1
ATOM 1438 N N . ASP A 1 190 ? 29.676 7.185 -39.585 1.00 92.25 190 ASP A N 1
ATOM 1439 C CA . ASP A 1 190 ? 28.419 6.679 -40.143 1.00 92.25 190 ASP A CA 1
ATOM 1440 C C . ASP A 1 190 ? 27.731 5.680 -39.202 1.00 92.25 190 ASP A C 1
ATOM 1442 O O . ASP A 1 190 ? 26.503 5.585 -39.195 1.00 92.25 190 ASP A O 1
ATOM 1446 N N . ALA A 1 191 ? 28.504 4.975 -38.366 1.00 90.31 191 ALA A N 1
ATOM 1447 C CA . ALA A 1 191 ? 27.995 3.992 -37.409 1.00 90.31 191 ALA A CA 1
ATOM 1448 C C . ALA A 1 191 ? 26.948 4.581 -36.450 1.00 90.31 191 ALA A C 1
ATOM 1450 O O . ALA A 1 191 ? 26.014 3.883 -36.050 1.00 90.31 191 ALA A O 1
ATOM 1451 N N . ILE A 1 192 ? 27.099 5.864 -36.106 1.00 91.31 192 ILE A N 1
ATOM 1452 C CA . ILE A 1 192 ? 26.264 6.623 -35.162 1.00 91.31 192 ILE A CA 1
ATOM 1453 C C . ILE A 1 192 ? 25.221 7.523 -35.847 1.00 91.31 192 ILE A C 1
ATOM 1455 O O . ILE A 1 192 ? 24.456 8.203 -35.158 1.00 91.31 192 ILE A O 1
ATOM 1459 N N . ASP A 1 193 ? 25.176 7.543 -37.182 1.00 92.69 193 ASP A N 1
ATOM 1460 C CA . ASP A 1 193 ? 24.206 8.313 -37.957 1.00 92.69 193 ASP A CA 1
ATOM 1461 C C . ASP A 1 193 ? 23.021 7.414 -38.367 1.00 92.69 193 ASP A C 1
ATOM 1463 O O . ASP A 1 193 ? 23.157 6.574 -39.260 1.00 92.69 193 ASP A O 1
ATOM 1467 N N . PRO A 1 194 ? 21.820 7.580 -37.779 1.00 92.06 194 PRO A N 1
ATOM 1468 C CA . PRO A 1 194 ? 20.657 6.758 -38.112 1.00 92.06 194 PRO A CA 1
ATOM 1469 C C . PRO A 1 194 ? 20.089 7.013 -39.517 1.00 92.06 194 PRO A C 1
ATOM 1471 O O . PRO A 1 194 ? 19.166 6.312 -39.939 1.00 92.06 194 PRO A O 1
ATOM 1474 N N . VAL A 1 195 ? 20.569 8.022 -40.248 1.00 93.06 195 VAL A N 1
ATOM 1475 C CA . VAL A 1 195 ? 20.236 8.201 -41.668 1.00 93.06 195 VAL A CA 1
ATOM 1476 C C . VAL A 1 195 ? 21.037 7.224 -42.528 1.00 93.06 195 VAL A C 1
ATOM 1478 O O . VAL A 1 195 ? 20.485 6.690 -43.491 1.00 93.06 195 VAL A O 1
ATOM 1481 N N . LYS A 1 196 ? 22.292 6.949 -42.153 1.00 93.62 196 LYS A N 1
ATOM 1482 C CA . LYS A 1 196 ? 23.231 6.103 -42.904 1.00 93.62 196 LYS A CA 1
ATOM 1483 C C . LYS A 1 196 ? 23.251 4.654 -42.414 1.00 93.62 196 LYS A C 1
ATOM 1485 O O . LYS A 1 196 ? 23.183 3.736 -43.226 1.00 93.62 196 LYS A O 1
ATOM 1490 N N . ASN A 1 197 ? 23.258 4.435 -41.100 1.00 94.50 197 ASN A N 1
ATOM 1491 C CA . ASN A 1 197 ? 23.197 3.106 -40.501 1.00 94.50 197 ASN A CA 1
ATOM 1492 C C . ASN A 1 197 ? 21.734 2.636 -40.368 1.00 94.50 197 ASN A C 1
ATOM 1494 O O . ASN A 1 197 ? 21.000 2.997 -39.440 1.00 94.50 197 ASN A O 1
ATOM 1498 N N . ALA A 1 198 ? 21.298 1.789 -41.306 1.00 94.69 198 ALA A N 1
ATOM 1499 C CA . ALA A 1 198 ? 19.946 1.229 -41.316 1.00 94.69 198 ALA A CA 1
ATOM 1500 C C . ALA A 1 198 ? 19.652 0.325 -40.102 1.00 94.69 198 ALA A C 1
ATOM 1502 O O . ALA A 1 198 ? 18.511 0.300 -39.629 1.00 94.69 198 ALA A O 1
ATOM 1503 N N . GLN A 1 199 ? 20.662 -0.376 -39.570 1.00 95.25 199 GLN A N 1
ATOM 1504 C CA . GLN A 1 199 ? 20.517 -1.214 -38.374 1.00 95.25 199 GLN A CA 1
ATOM 1505 C C . GLN A 1 199 ? 20.278 -0.343 -37.138 1.00 95.25 199 GLN A C 1
ATOM 1507 O O . GLN A 1 199 ? 19.345 -0.596 -36.375 1.00 95.25 199 GLN A O 1
ATOM 1512 N N . LEU A 1 200 ? 21.038 0.748 -36.993 1.00 96.50 200 LEU A N 1
ATOM 1513 C CA . LEU A 1 200 ? 20.833 1.741 -35.938 1.00 96.50 200 LEU A CA 1
ATOM 1514 C C . LEU A 1 200 ? 19.437 2.364 -36.027 1.00 96.50 200 LEU A C 1
ATOM 1516 O O . LEU A 1 200 ? 18.722 2.456 -35.028 1.00 96.50 200 LEU A O 1
ATOM 1520 N N . LYS A 1 201 ? 19.002 2.745 -37.232 1.00 96.81 201 LYS A N 1
ATOM 1521 C CA . LYS A 1 201 ? 17.652 3.276 -37.461 1.00 96.81 201 LYS A CA 1
ATOM 1522 C C . LYS A 1 201 ? 16.565 2.300 -37.012 1.00 96.81 201 LYS A C 1
ATOM 1524 O O . LYS A 1 201 ? 15.569 2.722 -36.419 1.00 96.81 201 LYS A O 1
ATOM 1529 N N . ALA A 1 202 ? 16.739 1.011 -37.301 1.00 97.31 202 ALA A N 1
ATOM 1530 C CA . ALA A 1 202 ? 15.817 -0.037 -36.882 1.00 97.31 202 ALA A CA 1
ATOM 1531 C C . ALA A 1 202 ? 15.814 -0.213 -35.354 1.00 97.31 202 ALA A C 1
ATOM 1533 O O . ALA A 1 202 ? 14.735 -0.222 -34.761 1.00 97.31 202 ALA A O 1
ATOM 1534 N N . ALA A 1 203 ? 16.988 -0.250 -34.714 1.00 97.31 203 ALA A N 1
ATOM 1535 C CA . ALA A 1 203 ? 17.121 -0.348 -33.259 1.00 97.31 203 ALA A CA 1
ATOM 1536 C C . ALA A 1 203 ? 16.473 0.847 -32.536 1.00 97.31 203 ALA A C 1
ATOM 1538 O O . ALA A 1 203 ? 15.694 0.665 -31.602 1.00 97.31 203 ALA A O 1
ATOM 1539 N N . ILE A 1 204 ? 16.683 2.075 -33.028 1.00 97.44 204 ILE A N 1
ATOM 1540 C CA . ILE A 1 204 ? 16.037 3.282 -32.487 1.00 97.44 204 ILE A CA 1
ATOM 1541 C C . ILE A 1 204 ? 14.513 3.207 -32.635 1.00 97.44 204 ILE A C 1
ATOM 1543 O O . ILE A 1 204 ? 13.782 3.553 -31.707 1.00 97.44 204 ILE A O 1
ATOM 1547 N N . ARG A 1 205 ? 14.004 2.749 -33.786 1.00 97.19 205 ARG A N 1
ATOM 1548 C CA . ARG A 1 205 ? 12.557 2.561 -33.988 1.00 97.19 205 ARG A CA 1
ATOM 1549 C C . ARG A 1 205 ? 11.985 1.505 -33.042 1.00 97.19 205 ARG A C 1
ATOM 1551 O O . ARG A 1 205 ? 10.903 1.719 -32.500 1.00 97.19 205 ARG A O 1
ATOM 1558 N N . ALA A 1 206 ? 12.702 0.403 -32.822 1.00 97.00 206 ALA A N 1
ATOM 1559 C CA . ALA A 1 206 ? 12.304 -0.642 -31.884 1.00 97.00 206 ALA A CA 1
ATOM 1560 C C . ALA A 1 206 ? 12.268 -0.123 -30.437 1.00 97.00 206 ALA A C 1
ATOM 1562 O O . ALA A 1 206 ? 11.276 -0.338 -29.744 1.00 97.00 206 ALA A O 1
ATOM 1563 N N . ALA A 1 207 ? 13.282 0.638 -30.012 1.00 96.94 207 ALA A N 1
ATOM 1564 C CA . ALA A 1 207 ? 13.313 1.285 -28.701 1.00 96.94 207 ALA A CA 1
ATOM 1565 C C . ALA A 1 207 ? 12.133 2.257 -28.518 1.00 96.94 207 ALA A C 1
ATOM 1567 O O . ALA A 1 207 ? 11.408 2.176 -27.528 1.00 96.94 207 ALA A O 1
ATOM 1568 N N . LYS A 1 208 ? 11.854 3.114 -29.509 1.00 96.25 208 LYS A N 1
ATOM 1569 C CA . LYS A 1 208 ? 10.695 4.024 -29.469 1.00 96.25 208 LYS A CA 1
ATOM 1570 C C . LYS A 1 208 ? 9.362 3.277 -29.382 1.00 96.25 208 LYS A C 1
ATOM 1572 O O . LYS A 1 208 ? 8.473 3.707 -28.656 1.00 96.25 208 LYS A O 1
ATOM 1577 N N . LYS A 1 209 ? 9.224 2.140 -30.076 1.00 96.81 209 LYS A N 1
ATOM 1578 C CA . LYS A 1 209 ? 8.024 1.288 -30.002 1.00 96.81 209 LYS A CA 1
ATOM 1579 C C . LYS A 1 209 ? 7.799 0.711 -28.597 1.00 96.81 209 LYS A C 1
ATOM 1581 O O . LYS A 1 209 ? 6.662 0.423 -28.248 1.00 96.81 209 LYS A O 1
ATOM 1586 N N . MET A 1 210 ? 8.863 0.558 -27.807 1.00 96.19 210 MET A N 1
ATOM 1587 C CA . MET A 1 210 ? 8.821 0.104 -26.410 1.00 96.19 210 MET A CA 1
ATOM 1588 C C . MET A 1 210 ? 8.782 1.267 -25.404 1.00 96.19 210 MET A C 1
ATOM 1590 O O . MET A 1 210 ? 9.096 1.075 -24.233 1.00 96.19 210 MET A O 1
ATOM 1594 N N . SER A 1 211 ? 8.424 2.477 -25.846 1.00 96.06 211 SER A N 1
ATOM 1595 C CA . SER A 1 211 ? 8.326 3.674 -24.998 1.00 96.06 211 SER A CA 1
ATOM 1596 C C . SER A 1 211 ? 9.639 4.092 -24.323 1.00 96.06 211 SER A C 1
ATOM 1598 O O . SER A 1 211 ? 9.621 4.788 -23.308 1.00 96.06 211 SER A O 1
ATOM 1600 N N . ILE A 1 212 ? 10.792 3.718 -24.891 1.00 96.50 212 ILE A N 1
ATOM 1601 C CA . ILE A 1 212 ? 12.087 4.224 -24.423 1.00 96.50 212 ILE A CA 1
ATOM 1602 C C . ILE A 1 212 ? 12.175 5.723 -24.751 1.00 96.50 212 ILE A C 1
ATOM 1604 O O . ILE A 1 212 ? 12.056 6.086 -25.928 1.00 96.50 212 ILE A O 1
ATOM 1608 N N . PRO A 1 213 ? 12.385 6.611 -23.758 1.00 95.31 213 PRO A N 1
ATOM 1609 C CA . PRO A 1 213 ? 12.432 8.046 -23.993 1.00 95.31 213 PRO A CA 1
ATOM 1610 C C . PRO A 1 213 ? 13.566 8.433 -24.943 1.00 95.31 213 PRO A C 1
ATOM 1612 O O . PRO A 1 213 ? 14.691 7.936 -24.845 1.00 95.31 213 PRO A O 1
ATOM 1615 N N . GLU A 1 214 ? 13.300 9.395 -25.827 1.00 94.25 214 GLU A N 1
ATOM 1616 C CA . GLU A 1 214 ? 14.285 9.848 -26.818 1.00 94.25 214 GLU A CA 1
ATOM 1617 C C . GLU A 1 214 ? 15.554 10.427 -26.178 1.00 94.25 214 GLU A C 1
ATOM 1619 O O . GLU A 1 214 ? 16.636 10.354 -26.759 1.00 94.25 214 GLU A O 1
ATOM 1624 N N . THR A 1 215 ? 15.443 10.952 -24.957 1.00 95.75 215 THR A N 1
ATOM 1625 C CA . THR A 1 215 ? 16.575 11.451 -24.169 1.00 95.75 215 THR A CA 1
ATOM 1626 C C . THR A 1 215 ? 1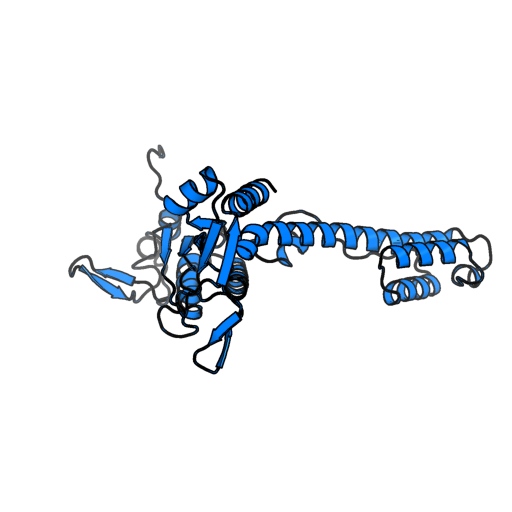7.597 10.356 -23.858 1.00 95.75 215 THR A C 1
ATOM 1628 O O . THR A 1 215 ? 18.798 10.624 -23.908 1.00 95.75 215 THR A O 1
ATOM 1631 N N . TYR A 1 216 ? 17.154 9.122 -23.600 1.00 95.25 216 TYR A N 1
ATOM 1632 C CA . TYR A 1 216 ? 18.041 7.979 -23.371 1.00 95.25 216 TYR A CA 1
ATOM 1633 C C . TYR A 1 216 ? 18.654 7.464 -24.670 1.00 95.25 216 TYR A C 1
ATOM 1635 O O . TYR A 1 216 ? 19.849 7.182 -24.705 1.00 95.25 216 TYR A O 1
ATOM 1643 N N . VAL A 1 217 ? 17.882 7.432 -25.761 1.00 94.50 217 VAL A N 1
ATOM 1644 C CA . VAL A 1 217 ? 18.419 7.112 -27.095 1.00 94.50 217 VAL A CA 1
ATOM 1645 C C . VAL A 1 217 ? 19.528 8.094 -27.475 1.00 94.50 217 VAL A C 1
ATOM 1647 O O . VAL A 1 217 ? 20.610 7.680 -27.883 1.00 94.50 217 VAL A O 1
ATOM 1650 N N . LYS A 1 218 ? 19.297 9.399 -27.283 1.00 94.50 218 LYS A N 1
ATOM 1651 C CA . LYS A 1 218 ? 20.312 10.429 -27.521 1.00 94.50 218 LYS A CA 1
ATOM 1652 C C . LYS A 1 218 ? 21.551 10.210 -26.647 1.00 94.50 218 LYS A C 1
ATOM 1654 O O . LYS A 1 218 ? 22.663 10.267 -27.160 1.00 94.50 218 LYS A O 1
ATOM 1659 N N . ARG A 1 219 ? 21.363 9.902 -25.358 1.00 94.81 219 ARG A N 1
ATOM 1660 C CA . ARG A 1 219 ? 22.466 9.604 -24.431 1.00 94.81 219 ARG A CA 1
ATOM 1661 C C . ARG A 1 219 ? 23.320 8.429 -24.914 1.00 94.81 219 ARG A C 1
ATOM 1663 O O . ARG A 1 219 ? 24.538 8.533 -24.873 1.00 94.81 219 ARG A O 1
ATOM 1670 N N . VAL A 1 220 ? 22.702 7.359 -25.419 1.00 94.81 220 VAL A N 1
ATOM 1671 C CA . VAL A 1 220 ? 23.424 6.217 -26.006 1.00 94.81 220 VAL A CA 1
ATOM 1672 C C . VAL A 1 220 ? 24.267 6.644 -27.207 1.00 94.81 220 VAL A C 1
ATOM 1674 O O . VAL A 1 220 ? 25.439 6.289 -27.273 1.00 94.81 220 VAL A O 1
ATOM 1677 N N . LEU A 1 221 ? 23.716 7.444 -28.126 1.00 93.62 221 LEU A N 1
ATOM 1678 C CA . LEU A 1 221 ? 24.470 7.948 -29.283 1.00 93.62 221 LEU A CA 1
ATOM 1679 C C . LEU A 1 221 ? 25.658 8.822 -28.860 1.00 93.62 221 LEU A C 1
ATOM 1681 O O . LEU A 1 221 ? 26.742 8.721 -29.430 1.00 93.62 221 LEU A O 1
ATOM 1685 N N . ASP A 1 222 ? 25.469 9.668 -27.848 1.00 93.94 222 ASP A N 1
ATOM 1686 C CA . ASP A 1 222 ? 26.528 10.536 -27.335 1.00 93.94 222 ASP A CA 1
ATOM 1687 C C . ASP A 1 222 ? 27.600 9.755 -26.553 1.00 93.94 222 ASP A C 1
ATOM 1689 O O . ASP A 1 222 ? 28.773 10.125 -26.593 1.00 93.94 222 ASP A O 1
ATOM 1693 N N . TYR A 1 223 ? 27.239 8.651 -25.894 1.00 94.38 223 TYR A N 1
ATOM 1694 C CA . TYR A 1 223 ? 28.196 7.712 -25.299 1.00 94.38 223 TYR A CA 1
ATOM 1695 C C . TYR A 1 223 ? 28.952 6.915 -26.367 1.00 94.38 223 TYR A C 1
ATOM 1697 O O . TYR A 1 223 ? 30.171 6.792 -26.285 1.00 94.38 223 TYR A O 1
ATOM 1705 N N . ALA A 1 224 ? 28.279 6.456 -27.421 1.00 92.56 224 ALA A N 1
ATOM 1706 C CA . ALA A 1 224 ? 28.942 5.785 -28.535 1.00 92.56 224 ALA A CA 1
ATOM 1707 C C . ALA A 1 224 ? 29.988 6.692 -29.214 1.00 92.56 224 ALA A C 1
ATOM 1709 O O . ALA A 1 224 ? 31.102 6.246 -29.479 1.00 92.56 224 ALA A O 1
ATOM 1710 N N . LYS A 1 225 ? 29.688 7.990 -29.396 1.00 91.38 225 LYS A N 1
ATOM 1711 C CA . LYS A 1 225 ? 30.657 8.998 -29.888 1.00 91.38 225 LYS A CA 1
ATOM 1712 C C . LYS A 1 225 ? 31.912 9.116 -29.025 1.00 91.38 225 LYS A C 1
ATOM 1714 O O . LYS A 1 225 ? 32.980 9.422 -29.537 1.00 91.38 225 LYS A O 1
ATOM 1719 N N . GLN A 1 226 ? 31.776 8.904 -27.719 1.00 92.12 226 GLN A N 1
ATOM 1720 C CA . GLN A 1 226 ? 32.879 8.953 -26.758 1.00 92.12 226 GLN A CA 1
ATOM 1721 C C . GLN A 1 226 ? 33.639 7.618 -26.659 1.00 92.12 226 GLN A C 1
ATOM 1723 O O . GLN A 1 226 ? 34.555 7.501 -25.851 1.00 92.12 226 GLN A O 1
ATOM 1728 N N . GLY A 1 227 ? 33.274 6.615 -27.465 1.00 89.94 227 GLY A N 1
ATOM 1729 C CA . GLY A 1 227 ? 33.933 5.310 -27.499 1.00 89.94 227 GLY A CA 1
ATOM 1730 C C . GLY A 1 227 ? 33.390 4.290 -26.496 1.00 89.94 227 GLY A C 1
ATOM 1731 O O . GLY A 1 227 ? 33.972 3.216 -26.355 1.00 89.94 227 GLY A O 1
ATOM 1732 N N . TYR A 1 228 ? 32.281 4.578 -25.806 1.00 92.88 228 TYR A N 1
ATOM 1733 C CA . TYR A 1 228 ? 31.639 3.582 -24.947 1.00 92.88 228 TYR A CA 1
ATOM 1734 C C . TYR A 1 228 ? 30.969 2.496 -25.790 1.00 92.88 228 TYR A C 1
ATOM 1736 O O . TYR A 1 228 ? 30.329 2.774 -26.804 1.00 92.88 228 TYR A O 1
ATOM 1744 N N . ALA A 1 229 ? 31.089 1.248 -25.339 1.00 88.69 229 ALA A N 1
ATOM 1745 C CA . ALA A 1 229 ? 30.542 0.095 -26.044 1.00 88.69 229 ALA A CA 1
ATOM 1746 C C . ALA A 1 229 ? 29.195 -0.382 -25.487 1.00 88.69 229 ALA A C 1
ATOM 1748 O O . ALA A 1 229 ? 28.534 -1.163 -26.154 1.00 88.69 229 ALA A O 1
ATOM 1749 N N . SER A 1 230 ? 28.791 0.026 -24.287 1.00 91.50 230 SER A N 1
ATOM 1750 C CA . SER A 1 230 ? 27.546 -0.413 -23.642 1.00 91.50 230 SER A CA 1
ATOM 1751 C C . SER A 1 230 ? 27.085 0.623 -22.621 1.00 91.50 230 SER A C 1
ATOM 1753 O O . SER A 1 230 ? 27.818 1.569 -22.319 1.00 91.50 230 SER A O 1
ATOM 1755 N N . ILE A 1 231 ? 25.876 0.439 -22.097 1.00 91.94 231 ILE A N 1
ATOM 1756 C CA . ILE A 1 231 ? 25.370 1.193 -20.953 1.00 91.94 231 ILE A CA 1
ATOM 1757 C C . ILE A 1 231 ? 24.755 0.224 -19.955 1.00 91.94 231 ILE A C 1
ATOM 1759 O O . ILE A 1 231 ? 23.998 -0.667 -20.333 1.00 91.94 231 ILE A O 1
ATOM 1763 N N . GLU A 1 232 ? 25.070 0.431 -18.687 1.00 91.19 232 GLU A N 1
ATOM 1764 C CA . GLU A 1 232 ? 24.350 -0.192 -17.586 1.00 91.19 232 GLU A CA 1
ATOM 1765 C C . GLU A 1 232 ? 23.159 0.701 -17.234 1.00 91.19 232 GLU A C 1
ATOM 1767 O O . GLU A 1 232 ? 23.309 1.914 -17.038 1.00 91.19 232 GLU A O 1
ATOM 1772 N N . PHE A 1 233 ? 21.964 0.119 -17.205 1.00 92.81 233 PHE A N 1
ATOM 1773 C CA . PHE A 1 233 ? 20.756 0.819 -16.787 1.00 92.81 233 PHE A CA 1
ATOM 1774 C C . PHE A 1 233 ? 20.212 0.119 -15.541 1.00 92.81 233 PHE A C 1
ATOM 1776 O O . PHE A 1 233 ? 19.954 -1.077 -15.622 1.00 92.81 233 PHE A O 1
ATOM 1783 N N . PRO A 1 234 ? 20.002 0.827 -14.414 1.00 92.50 234 PRO A N 1
ATOM 1784 C CA . PRO A 1 234 ? 19.478 0.205 -13.204 1.00 92.50 234 PRO A CA 1
ATOM 1785 C C . PRO A 1 234 ? 18.174 -0.551 -13.479 1.00 92.50 234 PRO A C 1
ATOM 1787 O O . PRO A 1 234 ? 17.173 0.038 -13.897 1.00 92.50 234 PRO A O 1
ATOM 1790 N N . THR A 1 235 ? 18.193 -1.864 -13.259 1.00 94.44 235 THR A N 1
ATOM 1791 C CA . THR A 1 235 ? 17.011 -2.720 -13.384 1.00 94.44 235 THR A CA 1
ATOM 1792 C C . THR A 1 235 ? 16.427 -3.046 -12.024 1.00 94.44 235 THR A C 1
ATOM 1794 O O . THR A 1 235 ? 17.152 -3.119 -11.037 1.00 94.44 235 THR A O 1
ATOM 1797 N N . TYR A 1 236 ? 15.129 -3.321 -12.000 1.00 94.81 236 TYR A N 1
ATOM 1798 C CA . TYR A 1 236 ? 14.447 -3.820 -10.815 1.00 94.81 236 TYR A CA 1
ATOM 1799 C C . TYR A 1 236 ? 14.206 -5.330 -10.903 1.00 94.81 236 TYR A C 1
ATOM 1801 O O . TYR A 1 236 ? 14.241 -5.927 -11.986 1.00 94.81 236 TYR A O 1
ATOM 1809 N N . ASP A 1 237 ? 13.904 -5.940 -9.763 1.00 91.38 237 ASP A N 1
ATOM 1810 C CA . ASP A 1 237 ? 13.509 -7.339 -9.638 1.00 91.38 237 ASP A CA 1
ATOM 1811 C C . ASP A 1 237 ? 12.201 -7.480 -8.840 1.00 91.38 237 ASP A C 1
ATOM 1813 O O . ASP A 1 237 ? 11.584 -6.496 -8.428 1.00 91.38 237 ASP A O 1
ATOM 1817 N N . THR A 1 238 ? 11.733 -8.720 -8.723 1.00 88.00 238 THR A N 1
ATOM 1818 C CA . THR A 1 238 ? 10.483 -9.075 -8.044 1.00 88.00 238 THR A CA 1
ATOM 1819 C C . THR A 1 238 ? 10.717 -9.579 -6.622 1.00 88.00 238 THR A C 1
ATOM 1821 O O . THR A 1 238 ? 9.822 -10.209 -6.061 1.00 88.00 238 THR A O 1
ATOM 1824 N N . ASP A 1 239 ? 11.897 -9.362 -6.040 1.00 87.44 239 ASP A N 1
ATOM 1825 C CA . ASP A 1 239 ? 12.126 -9.740 -4.650 1.00 87.44 239 ASP A CA 1
ATOM 1826 C C . ASP A 1 239 ? 11.344 -8.794 -3.733 1.00 87.44 239 ASP A C 1
ATOM 1828 O O . ASP A 1 239 ? 11.213 -7.596 -3.992 1.00 87.44 239 ASP A O 1
ATOM 1832 N N . TRP A 1 240 ? 10.769 -9.332 -2.659 1.00 77.44 240 TRP A N 1
ATOM 1833 C CA . TRP A 1 240 ? 9.832 -8.599 -1.798 1.00 77.44 240 TRP A CA 1
ATOM 1834 C C . TRP A 1 240 ? 10.481 -7.429 -1.037 1.00 77.44 240 TRP A C 1
ATOM 1836 O O . TRP A 1 240 ? 9.776 -6.563 -0.517 1.00 77.44 240 TRP A O 1
ATOM 1846 N N . ASP A 1 241 ? 11.809 -7.403 -0.926 1.00 81.75 241 ASP A N 1
ATOM 1847 C CA . ASP A 1 241 ? 12.606 -6.311 -0.363 1.00 81.75 241 ASP A CA 1
ATOM 1848 C C . ASP A 1 241 ? 13.221 -5.387 -1.429 1.00 81.75 241 ASP A C 1
ATOM 1850 O O . ASP A 1 241 ? 13.963 -4.464 -1.083 1.00 81.75 241 ASP A O 1
ATOM 1854 N N . SER A 1 242 ? 12.872 -5.583 -2.703 1.00 86.81 242 SER A N 1
ATOM 1855 C CA . SER A 1 242 ? 13.364 -4.777 -3.818 1.00 86.81 242 SER A CA 1
ATOM 1856 C C . SER A 1 242 ? 12.864 -3.334 -3.789 1.00 86.81 242 SER A C 1
ATOM 1858 O O . SER A 1 242 ? 11.810 -2.992 -3.237 1.00 86.81 242 SER A O 1
ATOM 1860 N N . GLU A 1 243 ? 13.604 -2.461 -4.473 1.00 89.75 243 GL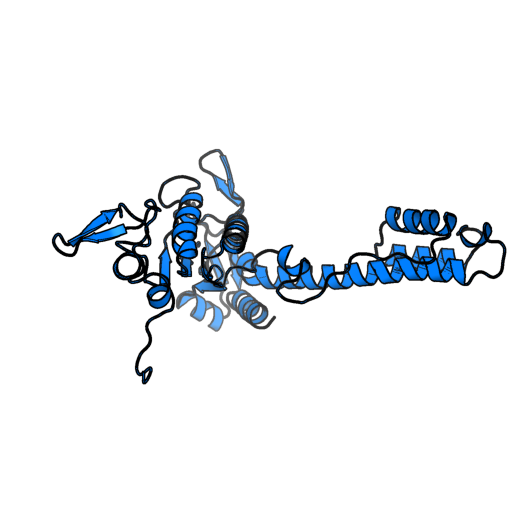U A N 1
ATOM 1861 C CA . GLU A 1 243 ? 13.211 -1.063 -4.652 1.00 89.75 243 GLU A CA 1
ATOM 1862 C C . GLU A 1 243 ? 11.866 -0.930 -5.392 1.00 89.75 243 GLU A C 1
ATOM 1864 O O . GLU A 1 243 ? 11.097 -0.008 -5.109 1.00 89.75 243 GLU A O 1
ATOM 1869 N N . ALA A 1 244 ? 11.520 -1.877 -6.276 1.00 91.94 244 ALA A N 1
ATOM 1870 C CA . ALA A 1 244 ? 10.226 -1.870 -6.955 1.00 91.94 244 ALA A CA 1
ATOM 1871 C C . ALA A 1 244 ? 9.070 -2.050 -5.963 1.00 91.94 244 ALA A C 1
ATOM 1873 O O . ALA A 1 244 ? 8.142 -1.235 -5.970 1.00 91.94 244 ALA A O 1
ATOM 1874 N N . TYR A 1 245 ? 9.152 -3.027 -5.055 1.00 89.38 245 TYR A N 1
ATOM 1875 C CA . TYR A 1 245 ? 8.164 -3.186 -3.982 1.00 89.38 245 TYR A CA 1
ATOM 1876 C C . TYR A 1 245 ? 8.158 -1.994 -3.020 1.00 89.38 245 TYR A C 1
ATOM 1878 O O . TYR A 1 245 ? 7.094 -1.529 -2.609 1.00 89.38 245 TYR A O 1
ATOM 1886 N N . ALA A 1 246 ? 9.327 -1.423 -2.714 1.00 88.50 246 ALA A N 1
ATOM 1887 C CA . ALA A 1 246 ? 9.414 -0.214 -1.898 1.00 88.50 246 ALA A CA 1
ATOM 1888 C C . ALA A 1 246 ? 8.746 1.006 -2.564 1.00 88.50 246 ALA A C 1
ATOM 1890 O O . ALA A 1 246 ? 8.265 1.901 -1.864 1.00 88.50 246 ALA A O 1
ATOM 1891 N N . SER A 1 247 ? 8.666 1.055 -3.896 1.00 90.75 247 SER A N 1
ATOM 1892 C CA . SER A 1 247 ? 8.072 2.174 -4.640 1.00 90.75 247 SER A CA 1
ATOM 1893 C C . SER A 1 247 ? 6.537 2.172 -4.656 1.00 90.75 247 SER A C 1
ATOM 1895 O O . SER A 1 247 ? 5.922 3.233 -4.795 1.00 90.75 247 SER A O 1
ATOM 1897 N N . VAL A 1 248 ? 5.902 1.021 -4.421 1.00 94.19 248 VAL A N 1
ATOM 1898 C CA . VAL A 1 248 ? 4.439 0.868 -4.415 1.00 94.19 248 VAL A CA 1
ATOM 1899 C C . VAL A 1 248 ? 3.860 0.897 -2.998 1.00 94.19 248 VAL A C 1
ATOM 1901 O O . VAL A 1 248 ? 4.581 0.856 -2.002 1.00 94.19 248 VAL A O 1
ATOM 1904 N N . SER A 1 249 ? 2.543 1.052 -2.901 1.00 94.62 249 SER A N 1
ATOM 1905 C CA . SER A 1 249 ? 1.813 1.138 -1.631 1.00 94.62 249 SER A CA 1
ATOM 1906 C C . SER A 1 249 ? 1.151 -0.190 -1.248 1.00 94.62 249 SER A C 1
ATOM 1908 O O . SER A 1 249 ? 1.094 -1.125 -2.040 1.00 94.62 249 SER A O 1
ATOM 1910 N N . GLY A 1 250 ? 0.650 -0.281 -0.016 1.00 91.44 250 GLY A N 1
ATOM 1911 C CA . GLY A 1 250 ? -0.136 -1.426 0.462 1.00 91.44 250 GLY A CA 1
ATOM 1912 C C . GLY A 1 250 ? 0.702 -2.631 0.894 1.00 91.44 250 GLY A C 1
ATOM 1913 O O . GLY A 1 250 ? 0.164 -3.724 1.060 1.00 91.44 250 GLY A O 1
ATOM 1914 N N . GLN A 1 251 ? 2.004 -2.447 1.105 1.00 89.62 251 GLN A N 1
ATOM 1915 C CA . GLN A 1 251 ? 2.951 -3.522 1.424 1.00 89.62 251 GLN A CA 1
ATOM 1916 C C . GLN A 1 251 ? 3.091 -3.780 2.934 1.00 89.62 251 GLN A C 1
ATOM 1918 O O . GLN A 1 251 ? 3.526 -4.847 3.356 1.00 89.62 251 GLN A O 1
ATOM 1923 N N . ASN A 1 252 ? 2.681 -2.828 3.776 1.00 91.44 252 ASN A N 1
ATOM 1924 C CA . ASN A 1 252 ? 2.932 -2.826 5.222 1.00 91.44 252 ASN A CA 1
ATOM 1925 C C . ASN A 1 252 ? 1.667 -3.071 6.056 1.00 91.44 252 ASN A C 1
ATOM 1927 O O . ASN A 1 252 ? 1.620 -2.747 7.245 1.00 91.44 252 ASN A O 1
ATOM 1931 N N . SER A 1 253 ? 0.618 -3.620 5.442 1.00 92.81 253 SER A N 1
ATOM 1932 C CA . SER A 1 253 ? -0.629 -3.961 6.130 1.00 92.81 253 SER A CA 1
ATOM 1933 C C . SER A 1 253 ? -1.287 -5.209 5.559 1.00 92.81 253 SER A C 1
ATOM 1935 O O . SER A 1 253 ? -1.125 -5.527 4.384 1.00 92.81 253 SER A O 1
ATOM 1937 N N . ASN A 1 254 ? -2.048 -5.907 6.394 1.00 94.75 254 ASN A N 1
ATOM 1938 C CA . ASN A 1 254 ? -3.026 -6.896 5.963 1.00 94.75 254 ASN A CA 1
ATOM 1939 C C . ASN A 1 254 ? -4.372 -6.195 5.770 1.00 94.75 254 ASN A C 1
ATOM 1941 O O . ASN A 1 254 ? -4.762 -5.386 6.615 1.00 94.75 254 ASN A O 1
ATOM 1945 N N . ASN A 1 255 ? -5.075 -6.524 4.689 1.00 96.38 255 ASN A N 1
ATOM 1946 C CA . ASN A 1 255 ? -6.361 -5.923 4.351 1.00 96.38 255 ASN A CA 1
ATOM 1947 C C . ASN A 1 255 ? -7.460 -6.970 4.498 1.00 96.38 255 ASN A C 1
ATOM 1949 O O . ASN A 1 255 ? -7.335 -8.072 3.971 1.00 96.38 255 ASN A O 1
ATOM 1953 N N . SER A 1 256 ? -8.537 -6.600 5.180 1.00 97.38 256 SER A N 1
ATOM 1954 C CA . SER A 1 256 ? -9.705 -7.453 5.378 1.00 97.38 256 SER A CA 1
ATOM 1955 C C . SER A 1 256 ? -10.977 -6.676 5.088 1.00 97.38 256 SER A C 1
ATOM 1957 O O . SER A 1 256 ? -11.082 -5.491 5.406 1.00 97.38 256 SER A O 1
ATOM 1959 N N . ILE A 1 257 ? -11.973 -7.361 4.539 1.00 97.75 257 ILE A N 1
ATOM 1960 C CA . ILE A 1 257 ? -13.323 -6.815 4.438 1.00 97.75 257 ILE A CA 1
ATOM 1961 C C . ILE A 1 257 ? -14.181 -7.311 5.601 1.00 97.75 257 ILE A C 1
ATOM 1963 O O . ILE A 1 257 ? -14.086 -8.472 6.004 1.00 97.75 257 ILE A O 1
ATOM 1967 N N . ARG A 1 258 ? -15.027 -6.442 6.154 1.00 98.06 258 ARG A N 1
ATOM 1968 C CA . ARG A 1 258 ? -16.079 -6.843 7.089 1.00 98.06 258 ARG A CA 1
ATOM 1969 C C . ARG A 1 258 ? -17.379 -7.013 6.318 1.00 98.06 258 ARG A C 1
ATOM 1971 O O . ARG A 1 258 ? -17.889 -6.068 5.721 1.00 98.06 258 ARG A O 1
ATOM 1978 N N . VAL A 1 259 ? -17.917 -8.223 6.372 1.00 97.69 259 VAL A N 1
ATOM 1979 C CA . VAL A 1 259 ? -19.184 -8.596 5.739 1.00 97.69 259 VAL A CA 1
ATOM 1980 C C . VAL A 1 259 ? -20.272 -8.795 6.787 1.00 97.69 259 VAL A C 1
ATOM 1982 O O . VAL A 1 259 ? -19.988 -9.111 7.942 1.00 97.69 259 VAL A O 1
ATOM 1985 N N . THR A 1 260 ? -21.522 -8.605 6.374 1.00 98.00 260 THR A N 1
ATOM 1986 C CA . THR A 1 260 ? -22.713 -8.859 7.192 1.00 98.00 260 THR A CA 1
ATOM 1987 C C . THR A 1 260 ? -23.508 -10.027 6.617 1.00 98.00 260 THR A C 1
ATOM 1989 O O . THR A 1 260 ? -23.397 -10.336 5.430 1.00 98.00 260 THR A O 1
ATOM 1992 N N . ASP A 1 261 ? -24.382 -10.630 7.425 1.00 98.25 261 ASP A N 1
ATOM 1993 C CA . ASP A 1 261 ? -25.321 -11.652 6.943 1.00 98.25 261 ASP A CA 1
ATOM 1994 C C . ASP A 1 261 ? -26.202 -11.132 5.798 1.00 98.25 261 ASP A C 1
ATOM 1996 O O . ASP A 1 261 ? -26.541 -11.878 4.882 1.00 98.25 261 ASP A O 1
ATOM 2000 N N . ALA A 1 262 ? -26.569 -9.845 5.830 1.00 98.31 262 ALA A N 1
ATOM 2001 C CA . ALA A 1 262 ? -27.343 -9.210 4.767 1.00 98.31 262 ALA A CA 1
ATOM 2002 C C . ALA A 1 262 ? -26.565 -9.178 3.444 1.00 98.31 262 ALA A C 1
ATOM 2004 O O . ALA A 1 262 ? -27.126 -9.522 2.406 1.00 98.31 262 ALA A O 1
ATOM 2005 N N . PHE A 1 263 ? -25.273 -8.840 3.490 1.00 98.56 263 PHE A N 1
ATOM 2006 C CA . PHE A 1 263 ? -24.410 -8.885 2.312 1.00 98.56 263 PHE A CA 1
ATOM 2007 C C . PHE A 1 263 ? -24.289 -10.308 1.760 1.00 98.56 263 PHE A C 1
ATOM 2009 O O . PHE A 1 263 ? -24.487 -10.519 0.569 1.00 98.56 263 PHE A O 1
ATOM 2016 N N . LEU A 1 264 ? -24.041 -11.304 2.617 1.00 98.44 264 LEU A N 1
ATOM 2017 C CA . LEU A 1 264 ? -23.912 -12.699 2.178 1.00 98.44 264 LEU A CA 1
ATOM 2018 C C . LEU A 1 264 ? -25.204 -13.228 1.534 1.00 98.44 264 LEU A C 1
ATOM 2020 O O . LEU A 1 264 ? -25.151 -13.890 0.499 1.00 98.44 264 LEU A O 1
ATOM 2024 N N . LYS A 1 265 ? -26.372 -12.867 2.077 1.00 98.62 265 LYS A N 1
ATOM 2025 C CA . LYS A 1 265 ? -27.669 -13.163 1.446 1.00 98.62 265 LYS A CA 1
ATOM 2026 C C . LYS A 1 265 ? -27.840 -12.441 0.110 1.00 98.62 265 LYS A C 1
ATOM 2028 O O . LYS A 1 265 ? -28.415 -13.012 -0.814 1.00 98.62 265 LYS A O 1
ATOM 2033 N N . ALA A 1 266 ? -27.365 -11.202 -0.014 1.00 98.62 266 ALA A N 1
ATOM 2034 C CA . ALA A 1 266 ? -27.397 -10.478 -1.281 1.00 98.62 266 ALA A CA 1
ATOM 2035 C C . ALA A 1 266 ? -26.506 -11.156 -2.337 1.00 98.62 266 ALA A C 1
ATOM 2037 O O . ALA A 1 266 ? -26.927 -11.292 -3.484 1.00 98.62 266 ALA A O 1
ATOM 2038 N N . VAL A 1 267 ? -25.327 -11.657 -1.947 1.00 98.50 267 VAL A N 1
ATOM 2039 C CA . VAL A 1 267 ? -24.438 -12.450 -2.815 1.00 98.50 267 VAL A CA 1
ATOM 2040 C C . VAL A 1 267 ? -25.134 -13.723 -3.295 1.00 98.50 267 VAL A C 1
ATOM 2042 O O . VAL A 1 267 ? -25.161 -13.987 -4.496 1.00 98.50 267 VAL A O 1
ATOM 2045 N N . GLU A 1 268 ? -25.732 -14.495 -2.382 1.00 98.50 268 GLU A N 1
ATOM 2046 C CA . GLU A 1 268 ? -26.429 -15.746 -2.710 1.00 98.50 268 GLU A CA 1
ATOM 2047 C C . GLU A 1 268 ? -27.553 -15.524 -3.734 1.00 98.50 268 GLU A C 1
ATOM 2049 O O . GLU A 1 268 ? -27.651 -16.264 -4.715 1.00 98.50 268 GLU A O 1
ATOM 2054 N N . ASN A 1 269 ? -28.328 -14.450 -3.556 1.00 98.44 269 ASN A N 1
ATOM 2055 C CA . ASN A 1 269 ? -29.492 -14.119 -4.380 1.00 98.44 269 ASN A CA 1
ATOM 2056 C C . ASN A 1 269 ? -29.183 -13.256 -5.617 1.00 98.44 269 ASN A C 1
ATOM 2058 O O . ASN A 1 269 ? -30.113 -12.855 -6.310 1.00 98.44 269 ASN A O 1
ATOM 2062 N N . ASP A 1 270 ? -27.910 -12.947 -5.894 1.00 97.75 270 ASP A N 1
ATOM 2063 C CA . ASP A 1 270 ? -27.511 -12.011 -6.964 1.00 97.75 270 ASP A CA 1
ATOM 2064 C C . ASP A 1 270 ? -28.189 -10.622 -6.881 1.00 97.75 270 ASP A C 1
ATOM 2066 O O . ASP A 1 270 ? -28.507 -9.963 -7.881 1.00 97.75 270 ASP A O 1
ATOM 2070 N N . ALA A 1 271 ? -28.448 -10.181 -5.652 1.00 98.56 271 ALA A N 1
ATOM 2071 C CA . ALA A 1 271 ? -29.142 -8.937 -5.379 1.00 98.56 271 ALA A CA 1
ATOM 2072 C C . ALA A 1 271 ? -28.219 -7.719 -5.530 1.00 98.56 271 ALA A C 1
ATOM 2074 O O . ALA A 1 271 ? -26.985 -7.808 -5.551 1.00 98.56 271 ALA A O 1
ATOM 2075 N N . ASP A 1 272 ? -28.858 -6.559 -5.623 1.00 98.69 272 ASP A N 1
ATOM 2076 C CA . ASP A 1 272 ? -28.177 -5.276 -5.575 1.00 98.69 272 ASP A CA 1
ATOM 2077 C C . ASP A 1 272 ? -27.656 -5.003 -4.154 1.00 98.69 272 ASP A C 1
ATOM 2079 O O . ASP A 1 272 ? -28.242 -5.426 -3.154 1.00 98.69 272 ASP A O 1
ATOM 2083 N N . TRP A 1 273 ? -26.538 -4.292 -4.073 1.00 98.69 273 TRP A N 1
ATOM 2084 C CA . TRP A 1 273 ? -25.882 -3.877 -2.844 1.00 98.69 273 TRP A CA 1
ATOM 2085 C C . TRP A 1 273 ? -25.562 -2.391 -2.912 1.00 98.69 273 TRP A C 1
ATOM 2087 O O . TRP A 1 273 ? -24.976 -1.909 -3.883 1.00 98.69 273 TRP A O 1
ATOM 2097 N N . GLU A 1 274 ? -25.972 -1.656 -1.888 1.00 98.62 274 GLU A N 1
ATOM 2098 C CA . GLU A 1 274 ? -25.803 -0.211 -1.823 1.00 98.62 274 GLU A CA 1
ATOM 2099 C C . GLU A 1 274 ? -24.517 0.139 -1.077 1.00 98.62 274 GLU A C 1
ATOM 2101 O O . GLU A 1 274 ? -24.267 -0.342 0.027 1.00 98.62 274 GLU A O 1
ATOM 2106 N N . LEU A 1 275 ? -23.710 1.009 -1.678 1.00 98.50 275 LEU A N 1
ATOM 2107 C CA . LEU A 1 275 ? -22.559 1.614 -1.028 1.00 98.50 275 LEU A CA 1
ATOM 2108 C C . LEU A 1 275 ? -22.993 2.927 -0.377 1.00 98.50 275 LEU A C 1
ATOM 2110 O O . LEU A 1 275 ? -23.526 3.806 -1.056 1.00 98.50 275 LEU A O 1
ATOM 2114 N N . ILE A 1 276 ? -22.779 3.068 0.928 1.00 98.38 276 ILE A N 1
ATOM 2115 C CA . ILE A 1 276 ? -23.429 4.083 1.761 1.00 98.38 276 ILE A CA 1
ATOM 2116 C C . ILE A 1 276 ? -22.434 5.142 2.229 1.00 98.38 276 ILE A C 1
ATOM 2118 O O . ILE A 1 276 ? -21.467 4.852 2.934 1.00 98.38 276 ILE A O 1
ATOM 2122 N N . ARG A 1 277 ? -22.721 6.401 1.897 1.00 97.94 277 ARG A N 1
ATOM 2123 C CA . ARG A 1 277 ? -21.956 7.577 2.329 1.00 97.94 277 ARG A CA 1
ATOM 2124 C C . ARG A 1 277 ? -21.910 7.696 3.846 1.00 97.94 277 ARG A C 1
ATOM 2126 O O . ARG A 1 277 ? -22.939 7.562 4.511 1.00 97.94 277 ARG A O 1
ATOM 2133 N N . ARG A 1 278 ? -20.740 8.018 4.403 1.00 96.62 278 ARG A N 1
ATOM 2134 C CA . ARG A 1 278 ? -20.577 8.164 5.862 1.00 96.62 278 ARG A CA 1
ATOM 2135 C C . ARG A 1 278 ? -21.020 9.529 6.386 1.00 96.62 278 ARG A C 1
ATOM 2137 O O . ARG A 1 278 ? -21.286 9.663 7.575 1.00 96.62 278 ARG A O 1
ATOM 2144 N N . THR A 1 279 ? -21.149 10.526 5.509 1.00 95.19 279 THR A N 1
ATOM 2145 C CA . THR A 1 279 ? -21.536 11.895 5.891 1.00 95.19 279 THR A CA 1
ATOM 2146 C C . THR A 1 279 ? -23.043 12.109 6.030 1.00 95.19 279 THR A C 1
ATOM 2148 O O . THR A 1 279 ? -23.465 12.855 6.910 1.00 95.19 279 THR A O 1
ATOM 2151 N N . ASP A 1 280 ? -23.858 11.490 5.173 1.00 94.56 280 ASP A N 1
ATOM 2152 C CA . ASP A 1 280 ? -25.309 11.729 5.108 1.00 94.56 280 ASP A CA 1
ATOM 2153 C C . ASP A 1 280 ? -26.161 10.453 5.010 1.00 94.56 280 ASP A C 1
ATOM 2155 O O . ASP A 1 280 ? -27.388 10.544 4.950 1.00 94.56 280 ASP A O 1
ATOM 2159 N N . GLY A 1 281 ? -25.533 9.272 4.996 1.00 96.69 281 GLY A N 1
ATOM 2160 C CA . GLY A 1 281 ? -26.214 7.979 4.919 1.00 96.69 281 GLY A CA 1
ATOM 2161 C C . GLY A 1 281 ? -26.885 7.695 3.575 1.00 96.69 281 GLY A C 1
ATOM 2162 O O . GLY A 1 281 ? -27.635 6.728 3.467 1.00 96.69 281 GLY A O 1
ATOM 2163 N N . LYS A 1 282 ? -26.658 8.523 2.547 1.00 97.44 282 LYS A N 1
ATOM 2164 C CA . LYS A 1 282 ? -27.232 8.297 1.217 1.00 97.44 282 LYS A CA 1
ATOM 2165 C C . LYS A 1 282 ? -26.440 7.250 0.445 1.00 97.44 282 LYS A C 1
ATOM 2167 O O . LYS A 1 282 ? -25.240 7.068 0.650 1.00 97.44 282 LYS A O 1
ATOM 2172 N N . VAL A 1 283 ? -27.110 6.623 -0.515 1.00 98.19 283 VAL A N 1
ATOM 2173 C CA . VAL A 1 283 ? -26.477 5.711 -1.469 1.00 98.19 283 VAL A CA 1
ATOM 2174 C C . VAL A 1 283 ? -25.520 6.502 -2.366 1.00 98.19 283 VAL A C 1
ATOM 2176 O O . VAL A 1 283 ? -25.929 7.429 -3.065 1.00 98.19 283 VAL A O 1
ATOM 2179 N N . ALA A 1 284 ? -24.237 6.146 -2.333 1.00 97.44 284 ALA A N 1
ATOM 2180 C CA . ALA A 1 284 ? -23.217 6.643 -3.251 1.00 97.44 284 ALA A CA 1
ATOM 2181 C C . ALA A 1 284 ? -23.314 5.948 -4.614 1.00 97.44 284 ALA A C 1
ATOM 2183 O O . ALA A 1 284 ? -23.225 6.594 -5.657 1.00 97.44 284 ALA A O 1
ATOM 2184 N N . LYS A 1 285 ? -23.471 4.621 -4.592 1.00 98.00 285 LYS A N 1
ATOM 2185 C CA . LYS A 1 285 ? -23.496 3.747 -5.767 1.00 98.00 285 LYS A CA 1
ATOM 2186 C C . LYS A 1 285 ? -24.212 2.448 -5.408 1.00 98.00 285 LYS A C 1
ATOM 2188 O O . LYS A 1 285 ? -24.060 1.960 -4.293 1.00 98.00 285 LYS A O 1
ATOM 2193 N N . THR A 1 286 ? -24.933 1.870 -6.359 1.00 98.50 286 THR A N 1
ATOM 2194 C CA . THR A 1 286 ? -25.500 0.521 -6.242 1.00 98.50 286 THR A CA 1
ATOM 2195 C C . THR A 1 286 ? -24.733 -0.416 -7.169 1.00 98.50 286 THR A C 1
ATOM 2197 O O . THR A 1 286 ? -24.489 -0.078 -8.328 1.00 98.50 286 THR A O 1
ATOM 2200 N N . ILE A 1 287 ? -24.326 -1.573 -6.656 1.00 98.38 287 ILE A N 1
ATOM 2201 C CA . ILE A 1 287 ? -23.553 -2.596 -7.373 1.00 98.38 287 ILE A CA 1
ATOM 2202 C C . ILE A 1 287 ? -24.205 -3.969 -7.217 1.00 98.38 287 ILE A C 1
ATOM 2204 O O . ILE A 1 287 ? -25.101 -4.143 -6.399 1.00 98.38 287 ILE A O 1
ATOM 2208 N N . LYS A 1 288 ? -23.747 -4.970 -7.972 1.00 98.44 288 LYS A N 1
ATOM 2209 C CA . LYS A 1 288 ? -24.140 -6.364 -7.733 1.00 98.44 288 LYS A CA 1
ATOM 2210 C C . LYS A 1 288 ? -23.316 -6.959 -6.600 1.00 98.44 288 LYS A C 1
ATOM 2212 O O . LYS A 1 288 ? -22.088 -6.957 -6.673 1.00 98.44 288 LYS A O 1
ATOM 2217 N N . ALA A 1 289 ? -23.981 -7.515 -5.585 1.00 98.56 289 ALA A N 1
ATOM 2218 C CA . ALA A 1 289 ? -23.304 -8.138 -4.447 1.00 98.56 289 ALA A CA 1
ATOM 2219 C C . ALA A 1 289 ? -22.374 -9.276 -4.898 1.00 98.56 289 ALA A C 1
ATOM 2221 O O . ALA A 1 289 ? -21.234 -9.367 -4.445 1.00 98.56 289 ALA A O 1
ATOM 2222 N N . ARG A 1 290 ? -22.839 -10.108 -5.842 1.00 98.50 290 ARG A N 1
ATOM 2223 C CA . ARG A 1 290 ? -22.052 -11.211 -6.409 1.00 98.50 290 ARG A CA 1
ATOM 2224 C C . ARG A 1 290 ? -20.806 -10.723 -7.142 1.00 98.50 290 ARG A C 1
ATOM 2226 O O . ARG A 1 290 ? -19.746 -11.290 -6.923 1.00 98.50 290 ARG A O 1
ATOM 2233 N N . ALA A 1 291 ? -20.913 -9.649 -7.925 1.00 98.31 291 ALA A N 1
ATOM 2234 C CA . ALA A 1 291 ? -19.762 -9.063 -8.611 1.00 98.31 291 ALA A CA 1
ATOM 2235 C C . ALA A 1 291 ? -18.705 -8.565 -7.610 1.00 98.31 291 ALA A C 1
ATOM 2237 O O . ALA A 1 291 ? -17.526 -8.858 -7.769 1.00 98.31 291 ALA A O 1
ATOM 2238 N N . LEU A 1 292 ? -19.122 -7.900 -6.523 1.00 98.31 292 LEU A N 1
ATOM 2239 C CA . LEU A 1 292 ? -18.188 -7.507 -5.461 1.00 98.31 292 LEU A CA 1
ATOM 2240 C C . LEU A 1 292 ? -17.520 -8.728 -4.809 1.00 98.31 292 LEU A C 1
ATOM 2242 O O . LEU A 1 292 ? -16.335 -8.697 -4.501 1.00 98.31 292 LEU A O 1
ATOM 2246 N N . TRP A 1 293 ? -18.269 -9.810 -4.587 1.00 98.31 293 TRP A N 1
ATOM 2247 C CA . TRP A 1 293 ? -17.726 -11.043 -4.015 1.00 98.31 293 TRP A CA 1
ATOM 2248 C C . TRP A 1 293 ? -16.740 -11.756 -4.951 1.00 98.31 293 TRP A C 1
ATOM 2250 O O . TRP A 1 293 ? -15.730 -12.289 -4.493 1.00 98.31 293 TRP A O 1
ATOM 2260 N N . GLU A 1 294 ? -16.997 -11.738 -6.258 1.00 98.00 294 GLU A N 1
ATOM 2261 C CA . GLU A 1 294 ? -16.069 -12.232 -7.279 1.00 98.00 294 GLU A CA 1
ATOM 2262 C C . GLU A 1 294 ? -14.775 -11.411 -7.298 1.00 98.00 294 GLU A C 1
ATOM 2264 O O . GLU A 1 294 ? -13.695 -12.003 -7.310 1.00 98.00 294 GLU A O 1
ATOM 2269 N N . ASP A 1 295 ? -14.863 -10.082 -7.185 1.00 97.38 295 ASP A N 1
ATOM 2270 C CA . ASP A 1 295 ? -13.697 -9.202 -7.039 1.00 97.38 295 ASP A CA 1
ATOM 2271 C C . ASP A 1 295 ? -12.871 -9.556 -5.793 1.00 97.38 295 ASP A C 1
ATOM 2273 O O . ASP A 1 295 ? -11.643 -9.620 -5.858 1.00 97.38 295 ASP A O 1
ATOM 2277 N N . VAL A 1 296 ? -13.525 -9.845 -4.660 1.00 97.69 296 VAL A N 1
ATOM 2278 C CA . VAL A 1 296 ? -12.845 -10.315 -3.437 1.00 97.69 296 VAL A CA 1
ATOM 2279 C C . VAL A 1 296 ? -12.124 -11.636 -3.690 1.00 97.69 296 VAL A C 1
ATOM 2281 O O . VAL A 1 296 ? -10.969 -11.790 -3.293 1.00 97.69 296 VAL A O 1
ATOM 2284 N N . GLY A 1 297 ? -12.784 -12.585 -4.359 1.00 97.38 297 GLY A N 1
ATOM 2285 C CA . GLY A 1 297 ? -12.190 -13.872 -4.716 1.00 97.38 297 GLY A CA 1
ATOM 2286 C C . GLY A 1 297 ? -10.985 -13.721 -5.645 1.00 97.38 297 GLY A C 1
ATOM 2287 O O . GLY A 1 297 ? -9.947 -14.338 -5.410 1.00 97.38 297 GLY A O 1
ATOM 2288 N N . HIS A 1 298 ? -11.092 -12.860 -6.658 1.00 96.62 298 HIS A N 1
ATOM 2289 C CA . HIS A 1 298 ? -10.002 -12.564 -7.581 1.00 96.62 298 HIS A CA 1
ATOM 2290 C C . HIS A 1 298 ? -8.819 -11.900 -6.870 1.00 96.62 298 HIS A C 1
ATOM 2292 O O . HIS A 1 298 ? -7.679 -12.322 -7.063 1.00 96.62 298 HIS A O 1
ATOM 2298 N N . ALA A 1 299 ? -9.082 -10.911 -6.012 1.00 96.12 299 ALA A N 1
ATOM 2299 C CA . ALA A 1 299 ? -8.046 -10.204 -5.269 1.00 96.12 299 ALA A CA 1
ATOM 2300 C C . ALA A 1 299 ? -7.359 -11.065 -4.202 1.00 96.12 299 ALA A C 1
ATOM 2302 O O . ALA A 1 299 ? -6.198 -10.827 -3.892 1.00 96.12 299 ALA A O 1
ATOM 2303 N N . ALA A 1 300 ? -8.054 -12.056 -3.640 1.00 94.69 300 ALA A N 1
ATOM 2304 C CA . ALA A 1 300 ? -7.462 -13.014 -2.708 1.00 94.69 300 ALA A CA 1
ATOM 2305 C C . ALA A 1 300 ? -6.630 -14.105 -3.407 1.00 94.69 300 ALA A C 1
ATOM 2307 O O . ALA A 1 300 ? -5.768 -14.710 -2.772 1.00 94.69 300 ALA A O 1
ATOM 2308 N N . TRP A 1 301 ? -6.922 -14.394 -4.679 1.00 93.12 301 TRP A N 1
ATOM 2309 C CA . TRP A 1 301 ? -6.203 -15.391 -5.476 1.00 93.12 301 TRP A CA 1
ATOM 2310 C C . TRP A 1 301 ? -4.964 -14.828 -6.186 1.00 93.12 301 TRP A C 1
ATOM 2312 O O . TRP A 1 301 ? -3.990 -15.563 -6.351 1.00 93.12 301 TRP A O 1
ATOM 2322 N N . SER A 1 302 ? -5.035 -13.568 -6.629 1.00 82.69 302 SER A N 1
ATOM 2323 C CA . SER A 1 302 ? -3.980 -12.869 -7.384 1.00 82.69 302 SER A CA 1
ATOM 2324 C C . SER A 1 302 ? -2.799 -12.477 -6.506 1.00 82.69 302 SER A C 1
ATOM 2326 O O . SER A 1 302 ? -1.663 -12.578 -7.015 1.00 82.69 302 SER A O 1
#

Nearest PDB structures (foldseek):
  7b9p-assembly1_A-2  TM=9.072E-01  e=3.814E-46  Cereibacter sphaeroides 2.4.1
  7b9q-assembly1_A  TM=9.144E-01  e=1.239E-44  Cereibacter sphaeroides
  7b9q-assembly1_B  TM=9.102E-01  e=2.033E-42  Cereibacter sphaeroides
  1xje-assembly1_A  TM=8.668E-01  e=1.671E-09  Thermotoga maritima
  7urg-assembly1_B  TM=8.969E-01  e=1.326E-04  Synechococcus phage S-CBP4

Radius of gyration: 27.54 Å; Cα contacts (8 Å, |Δi|>4): 484; chains: 1; bounding box: 63×51×87 Å

Mean predicted aligned error: 5.94 Å

Secondary structure (DSSP, 8-state):
---S----HHHHHHTTHHHHH----B--S-EEE-TTT--EEE-SBSSSS----SEEEE---S-SSSTTSHHHHHHHHHHHHHTT-EEEEE-TTSPPEEEEPTTSSEEE-HHHHHHHHHHHHHH-B-TTSSPBPEEEEEEETT-TTHHHHHHHHHHHHHHHHHHHHHHHHHHHHHHHHHHHHHT--S-HHHHT-TTT-HHHHHHHHHHHHTT--HHHHHHHHHHHHTT------PPP---TTSHHHHHSSS-SEEEEEE--HHHHHHHHTT-EEEEE-TTT--EEEEEEHHHHHHHHHHHHH-

Sequence (302 aa):
ATQRAAPNSPQWFNTGLHWAYGIDGPSQGHFYVDYKSGKLTKSTGAYEHPQPHACFIQSVSDDLVNEGGIMDLWVREARLFKYGSGTGTNFSSLRGSGEALSGGGQSSGLMGFLKIGDRAAGAIKSGGTTRRAAKMVICDADHPDIEEFINWKVREEQKVASIVAGSKMHEARLNEIFGAIRAWDGSSEDAIDPVKNAQLKAAIRAAKKMSIPETYVKRVLDYAKQGYASIEFPTYDTDWDSEAYASVSGQNSNNSIRVTDAFLKAVENDADWELIRRTDGKVAKTIKARALWEDVGHAAWS

=== Feature glossary ===
A reading guide for the features in this record.

Start from the sequence.

  · Sequence gives the chain of amino acids in standard one-letter code (A=alanine, C=cysteine, …, Y=tyrosine), read N→C. It is the only feature that is directly encoded by the gene; all structural features are derived from the folded form of this sequence.

Fold it, and you get atomic coordinates and the backbone conformation that goes with them.

  · The mmCIF table is the protein's shape written out atom by atom. For each backbone N, Cα, C, and carbonyl O, it records an (x, y, z) coordinate triple in Å plus the residue type, chain letter, and residue number.

  · Backbone dihedral angles. Every residue except chain termini has a φ (preceding-C → N → Cα → C) and a ψ (N → Cα → C → next-N). They are reported in degrees following the IUPAC sign convention. Secondary structure is essentially a statement about which (φ, ψ) basin each residue occupies.

  · DSSP 8-state secondary structure assigns each residue one of H (α-helix), G (3₁₀-helix), I (π-helix), E (extended β-strand), B (isolated β-bridge), T (hydrogen-bonded turn), S (bend), or '-' (coil). The assignment is computed from backbone hydrogen-bond geometry via the Kabsch–Sander algorithm.

  · P-SEA three-state annotation labels each residue as helix, strand, or coil based purely on the geometry of the Cα trace. It serves as a fallback when the full backbone (and thus DSSP) is unavailable.

Summarize the fold with a handful of shape descriptors and a per-residue structural alphabet.

  · Radius of gyration (Rg) is the root-mean-square distance of Cα atoms from their centroid — a single number for overall size and compactness. A globular domain of N residues has Rg ≈ 2.2·N^0.38 Å; an extended or disordered chain has a much larger Rg. The Cα contact count is the number of residue pairs whose Cα atoms are within 8 Å and are more than four positions apart in sequence — a standard proxy for tertiary packing density. The bounding box is the smallest axis-aligned box enclosing all Cα atoms.

  · Foldseek's 3Di representation compresses backbone geometry into a per-residue letter drawn from a learned twenty-state alphabet. It captures the tertiary interaction pattern around each residue — which residues are packed against it in space, regardless of where they are in sequence.

  · Accessible surface area quantifies burial. A residue with SASA near zero is packed into the hydrophobic core; one with SASA >100 Å² sits on the surface. Computed here via the Shrake–Rupley numerical algorithm with a 1.4 Å probe.

Ask how reliable the model is.

  · For AlphaFold models, the B-factor field carries pLDDT — the model's own estimate of local accuracy on a 0–100 scale. Regions with pLDDT<50 should be treated as essentially unmodeled; they often correspond to intrinsically disordered segments.

  · For experimental (PDB) structures, the B-factor (temperature factor) quantifies the positional spread of each atom in the crystal — a combination of thermal vibration and static disorder — in units of Å². High B-factors mark flexible loops or poorly resolved regions; low B-factors mark the rigid, well-ordered core.

  · PAE(i, j) answers: if I align the predicted and true structures on residue i, how far off (in Å) do I expect residue j to be? A block-diagonal PAE matrix with low values on the blocks and high values off-diagonal is the signature of a multi-domain protein with confidently predicted domains but uncertain inter-domain orientation.

Place it in context: what it resembles, what it is annotated as, and how it looks.

  · Structural nearest neighbors (via Foldseek easy-search vs the PDB). Reported per hit: target PDB id, E-value, and alignment TM-score. A TM-score above ~0.5 is the conventional threshold for 'same fold'.

  · Functional annotations link the protein to curated databases. InterPro entries identify conserved domains and families by matching the sequence against member-database signatures (Pfam, PROSITE, CDD, …). Gene Ontology (GO) terms describe molecular function, biological process, and cellular component in a controlled vocabulary. CATH places the structure in a hierarchical fold classification (Class/Architecture/Topology/Homologous-superfamily). The organism is the source species.

  · Plot images: a contact map (which residues are close in 3D, as an N×N binary image), a Ramachandran scatter (backbone torsion angles, revealing secondary-structure composition at a glance), and — for AlphaFold structures — a PAE heatmap (pairwise prediction confidence).

  · Structure images are PyMOL renders from six orthogonal camera directions. Cartoon representation draws helices as coils and strands as arrows; sticks shows the backbone as bonds; surface shows the solvent-excluded envelope. Rainbow coloring maps sequence position to hue (blue→red, N→C); chain coloring assigns a distinct color per polypeptide.